Protein AF-A0A3E1EPH5-F1 (afdb_monomer)

Sequence (195 aa):
MTILTLIARFLAAVIQGCFPEPAGALTGTSGYRNPGSGGTRNNDPLRHANTGGPRSRIVSTAVVSRMLSDGSEILGLKSQGTYRLPRLPAATSLREFAIALLNRAGFLTPEEAWEAHAPQLPSSIALVVDSPPGPELDGSGEDPVPLLRTALVLGRCSGRLFSPDRPLIWSERRLARSVRLVLCDPATFARHDDD

Mean predicted aligned error: 15.85 Å

Foldseek 3Di:
DDPVVVVVVVVVVVVVPPDDDDDDDDPDPDDDDDDDDDDDDDPDVPPPPPPPDPPPPPDPDPPDPPCPPPPVVVLVKDWPDKFAAADDDPVDQLLVVLVVLCVVVPHDDLVVLCVVCVVVADAAKWFKDFDPDDPGDDPPDDDSSSNNSSLQQLQQDDDGMHHSPRDGHDDSVSNRTIIITIDDDVVSVPPDPPD

Secondary structure (DSSP, 8-state):
--HHHHHHHHHHHHHT----------------------------TT-------------------GGGSTTGGGGTEEEEEEE-PPPPPTTS-HHHHHHHHHHHTT-SSHHHHHHHHGGGS--S-EEEEEPP--SPP-TTSS-HHHHHHHHHHHHHEETTEE-TTSPP---HHHHT--EEEEEE-HHHH------

Radius of gyration: 26.79 Å; Cα contacts (8 Å, |Δi|>4): 186; chains: 1; bounding box: 61×79×41 Å

Solvent-accessible surface area (backbone atoms only — not comparable to full-atom values): 12685 Å² total; per-residue (Å²): 136,62,74,67,61,56,53,53,50,55,52,50,64,67,69,64,65,87,66,85,77,83,76,80,90,78,90,72,91,75,84,81,83,84,80,90,79,85,83,83,92,77,92,65,94,81,79,76,70,81,80,73,60,86,76,76,76,82,74,89,69,84,84,75,68,61,75,78,39,93,74,17,55,85,69,49,36,44,75,76,51,76,38,60,66,51,77,67,61,94,89,56,56,62,47,60,50,51,51,50,32,37,50,74,71,71,40,93,46,72,68,58,48,45,64,78,41,44,92,83,45,78,82,57,68,25,40,43,42,80,42,77,90,66,83,85,48,73,74,88,77,60,68,53,62,66,55,38,54,32,48,53,53,33,16,26,45,52,90,53,38,32,39,69,87,49,77,76,46,83,43,56,7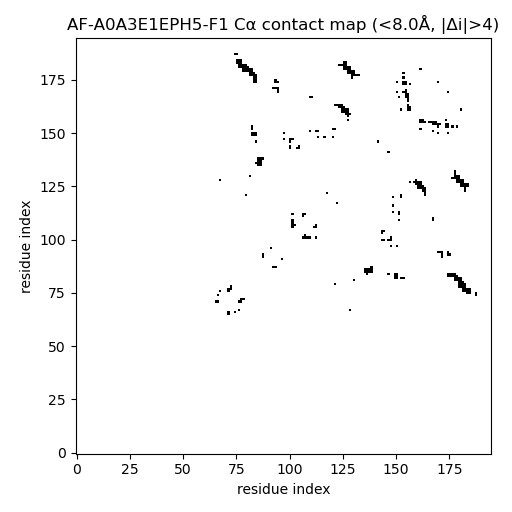9,41,51,72,42,40,33,27,36,30,35,74,49,68,72,59,72,65,68,76,91,80,127

pLDDT: mean 73.72, std 20.48, range [38.69, 97.88]

Structure (mmCIF, N/CA/C/O backbone):
data_AF-A0A3E1EPH5-F1
#
_entry.id   AF-A0A3E1EPH5-F1
#
loop_
_atom_site.group_PDB
_atom_site.id
_atom_site.type_symbol
_atom_site.label_atom_id
_atom_site.label_alt_id
_atom_site.label_comp_id
_atom_site.label_asym_id
_atom_site.label_entity_id
_atom_site.label_seq_id
_atom_site.pdbx_PDB_ins_code
_atom_site.Cartn_x
_atom_site.Cartn_y
_atom_site.Cartn_z
_atom_site.occupancy
_atom_site.B_iso_or_equiv
_atom_site.auth_seq_id
_atom_site.auth_comp_id
_atom_site.auth_asym_id
_atom_site.auth_atom_id
_atom_site.pdbx_PDB_model_num
ATOM 1 N N . MET A 1 1 ? 30.344 -16.667 -11.500 1.00 51.12 1 MET A N 1
ATOM 2 C CA . MET A 1 1 ? 29.771 -15.792 -10.449 1.00 51.12 1 MET A CA 1
ATOM 3 C C . MET A 1 1 ? 28.285 -16.084 -10.367 1.00 51.12 1 MET A C 1
ATOM 5 O O . MET A 1 1 ? 27.643 -16.112 -11.404 1.00 51.12 1 MET A O 1
ATOM 9 N N . THR A 1 2 ? 27.755 -16.402 -9.189 1.00 53.06 2 THR A N 1
ATOM 10 C CA . THR A 1 2 ? 26.364 -16.851 -9.018 1.00 53.06 2 THR A CA 1
ATOM 11 C C . THR A 1 2 ? 25.398 -15.667 -8.898 1.00 53.06 2 THR A C 1
ATOM 13 O O . THR A 1 2 ? 25.736 -14.629 -8.335 1.00 53.06 2 THR A O 1
ATOM 16 N N . ILE A 1 3 ? 24.173 -15.829 -9.412 1.00 48.88 3 ILE A N 1
ATOM 17 C CA . ILE A 1 3 ? 23.097 -14.813 -9.437 1.00 48.88 3 ILE A CA 1
ATOM 18 C C . ILE A 1 3 ? 22.806 -14.230 -8.037 1.00 48.88 3 ILE A C 1
ATOM 20 O O . ILE A 1 3 ? 22.517 -13.040 -7.901 1.00 48.88 3 ILE A O 1
ATOM 24 N N . LEU A 1 4 ? 22.993 -15.024 -6.973 1.00 52.62 4 LEU A N 1
ATOM 25 C CA . LEU A 1 4 ? 22.877 -14.558 -5.586 1.00 52.62 4 LEU A CA 1
ATOM 26 C C . LEU A 1 4 ? 23.866 -13.432 -5.231 1.00 52.62 4 LEU A C 1
ATOM 28 O O . LEU A 1 4 ? 23.519 -12.536 -4.463 1.00 52.62 4 LEU A O 1
ATOM 32 N N . THR A 1 5 ? 25.082 -13.440 -5.785 1.00 58.19 5 THR A N 1
ATOM 33 C CA . THR A 1 5 ? 26.106 -12.432 -5.467 1.00 58.19 5 THR A CA 1
ATOM 34 C C . THR A 1 5 ? 25.765 -11.065 -6.070 1.00 58.19 5 THR A C 1
ATOM 36 O O . THR A 1 5 ? 26.117 -10.034 -5.494 1.00 58.19 5 THR A O 1
ATOM 39 N N . LEU A 1 6 ? 25.054 -11.039 -7.204 1.00 54.31 6 LEU A N 1
ATOM 40 C CA . LEU A 1 6 ? 24.646 -9.802 -7.872 1.00 54.31 6 LEU A CA 1
ATOM 41 C C . LEU A 1 6 ? 23.472 -9.135 -7.137 1.00 54.31 6 LEU A C 1
ATOM 43 O O . LEU A 1 6 ? 23.510 -7.934 -6.871 1.00 54.31 6 LEU A O 1
ATOM 47 N N . ILE A 1 7 ? 22.484 -9.933 -6.715 1.00 60.25 7 ILE A N 1
ATOM 48 C CA . ILE A 1 7 ? 21.327 -9.464 -5.935 1.00 60.25 7 ILE A CA 1
ATOM 49 C C . ILE A 1 7 ? 21.780 -8.920 -4.571 1.00 60.25 7 ILE A C 1
ATOM 51 O O . ILE A 1 7 ? 21.333 -7.851 -4.155 1.00 60.25 7 ILE A O 1
ATOM 55 N N . ALA A 1 8 ? 22.728 -9.592 -3.906 1.00 62.78 8 ALA A N 1
ATOM 56 C CA . ALA A 1 8 ? 23.284 -9.129 -2.634 1.00 62.78 8 ALA A CA 1
ATOM 57 C C . ALA A 1 8 ? 24.026 -7.786 -2.764 1.00 62.78 8 ALA A C 1
ATOM 59 O O . ALA A 1 8 ? 23.883 -6.917 -1.904 1.00 62.78 8 ALA A O 1
ATOM 60 N N . ARG A 1 9 ? 24.780 -7.576 -3.853 1.00 56.41 9 ARG A N 1
ATOM 61 C CA . ARG A 1 9 ? 25.490 -6.309 -4.103 1.00 56.41 9 ARG A CA 1
ATOM 62 C C . ARG A 1 9 ? 24.550 -5.163 -4.466 1.00 56.41 9 ARG A C 1
ATOM 64 O O . ARG A 1 9 ? 24.753 -4.048 -3.992 1.00 56.41 9 ARG A O 1
ATOM 71 N N . PHE A 1 10 ? 23.504 -5.437 -5.243 1.00 55.28 10 PHE A N 1
ATOM 72 C CA . PHE A 1 10 ? 22.508 -4.426 -5.594 1.00 55.28 10 PHE A CA 1
ATOM 73 C C . PHE A 1 10 ? 21.673 -4.005 -4.373 1.00 55.28 10 PHE A C 1
ATOM 75 O O . PHE A 1 10 ? 21.468 -2.815 -4.141 1.00 55.28 10 PHE A O 1
ATOM 82 N N . LEU A 1 11 ? 21.274 -4.960 -3.522 1.00 58.59 11 LEU A N 1
ATOM 83 C CA . LEU A 1 11 ? 20.587 -4.664 -2.261 1.00 58.59 11 LEU A CA 1
ATOM 84 C C . LEU A 1 11 ? 21.484 -3.902 -1.271 1.00 58.59 11 LEU A C 1
ATOM 86 O O . LEU A 1 11 ? 21.003 -2.973 -0.624 1.00 58.59 11 LEU A O 1
ATOM 90 N N . ALA A 1 12 ? 22.780 -4.224 -1.187 1.00 52.47 12 ALA A N 1
ATOM 91 C CA . ALA A 1 12 ? 23.725 -3.502 -0.330 1.00 52.47 12 ALA A CA 1
ATOM 92 C C . ALA A 1 12 ? 23.890 -2.025 -0.743 1.00 52.47 12 ALA A C 1
ATOM 94 O O . ALA A 1 12 ? 23.871 -1.146 0.118 1.00 52.47 12 ALA A O 1
ATOM 95 N N . ALA A 1 13 ? 23.961 -1.742 -2.048 1.00 49.72 13 ALA A N 1
ATOM 96 C CA . ALA A 1 13 ? 24.083 -0.377 -2.565 1.00 49.72 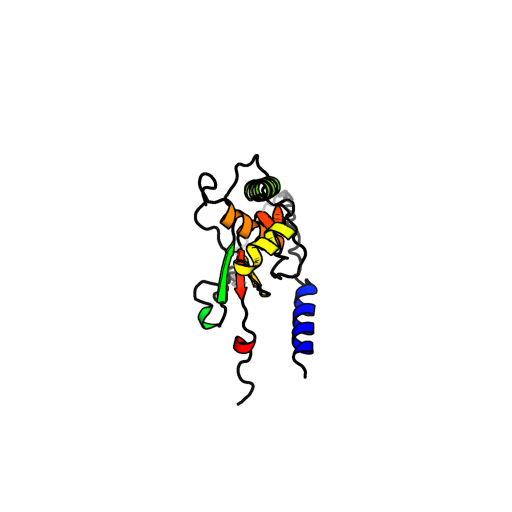13 ALA A CA 1
ATOM 97 C C . ALA A 1 13 ? 22.818 0.473 -2.327 1.00 49.72 13 ALA A C 1
ATOM 99 O O . ALA A 1 13 ? 22.914 1.674 -2.080 1.00 49.72 13 ALA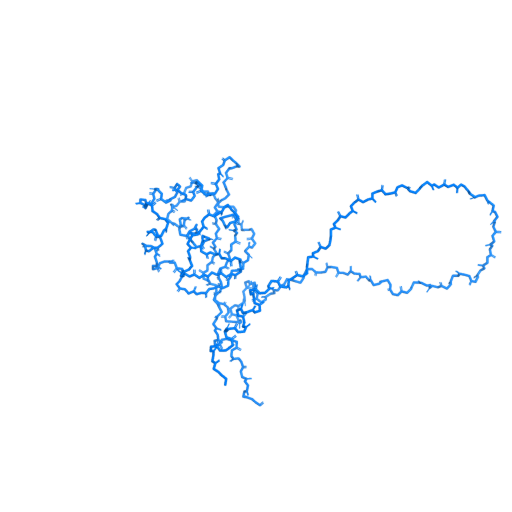 A O 1
ATOM 100 N N . VAL A 1 14 ? 21.629 -0.141 -2.353 1.00 55.94 14 VAL A N 1
ATOM 101 C CA . VAL A 1 14 ? 20.351 0.554 -2.105 1.00 55.94 14 VAL A CA 1
ATOM 102 C C . VAL A 1 14 ? 20.114 0.807 -0.610 1.00 55.94 14 VAL A C 1
ATOM 104 O O . VAL A 1 14 ? 19.537 1.832 -0.248 1.00 55.94 14 VAL A O 1
ATOM 107 N N . ILE A 1 15 ? 20.579 -0.086 0.271 1.00 56.78 15 ILE A N 1
ATOM 108 C CA . ILE A 1 15 ? 20.442 0.061 1.731 1.00 56.78 15 ILE A CA 1
ATOM 109 C C . ILE A 1 15 ? 21.401 1.126 2.292 1.00 56.78 15 ILE A C 1
ATOM 111 O O . ILE A 1 15 ? 21.066 1.782 3.275 1.00 56.78 15 ILE A O 1
ATOM 115 N N . GLN A 1 16 ? 22.561 1.351 1.666 1.00 47.09 16 GLN A N 1
ATOM 116 C CA . GLN A 1 16 ? 23.599 2.252 2.189 1.00 47.09 16 GLN A CA 1
ATOM 117 C C . GLN A 1 16 ? 23.305 3.755 2.090 1.00 47.09 16 GLN A C 1
ATOM 119 O O . GLN A 1 16 ? 24.106 4.534 2.592 1.00 47.09 16 GLN A O 1
ATOM 124 N N . GLY A 1 17 ? 22.176 4.189 1.517 1.00 42.38 17 GLY A N 1
ATOM 125 C CA . GLY A 1 17 ? 21.644 5.537 1.769 1.00 42.38 17 GLY A CA 1
ATOM 126 C C . GLY A 1 17 ? 22.592 6.717 1.492 1.00 42.38 17 GLY A C 1
ATOM 127 O O . GLY A 1 17 ? 22.376 7.793 2.041 1.00 42.38 17 GLY A O 1
ATOM 128 N N . CYS A 1 18 ? 23.620 6.552 0.654 1.00 38.69 18 CYS A N 1
ATOM 129 C CA . CYS A 1 18 ? 24.557 7.617 0.296 1.00 38.69 18 CYS A CA 1
ATOM 130 C C . CYS A 1 18 ? 23.920 8.578 -0.718 1.00 38.69 18 CYS A C 1
ATOM 132 O O . CYS A 1 18 ? 24.258 8.573 -1.899 1.00 38.69 18 CYS A O 1
ATOM 134 N N . PHE A 1 19 ? 22.994 9.412 -0.253 1.00 41.69 19 PHE A N 1
ATOM 135 C CA . PHE A 1 19 ? 22.703 10.691 -0.890 1.00 41.69 19 PHE A CA 1
ATOM 136 C C . PHE A 1 19 ? 23.256 11.801 0.009 1.00 41.69 19 PHE A C 1
ATOM 138 O O . PHE A 1 19 ? 22.930 11.818 1.196 1.00 41.69 19 PHE A O 1
ATOM 145 N N . PRO A 1 20 ? 24.095 12.713 -0.513 1.00 40.62 20 PRO A N 1
ATOM 146 C CA . PRO A 1 20 ? 24.547 13.863 0.256 1.00 40.62 20 PRO A CA 1
ATOM 147 C C . PRO A 1 20 ? 23.347 14.751 0.611 1.00 40.62 20 PRO A C 1
ATOM 149 O O . PRO A 1 20 ? 22.523 15.070 -0.250 1.00 40.62 20 PRO A O 1
ATOM 152 N N . GLU A 1 21 ? 23.251 15.133 1.886 1.00 41.22 21 GLU A N 1
ATOM 153 C CA . GLU A 1 21 ? 22.297 16.132 2.366 1.00 41.22 21 GLU A CA 1
ATOM 154 C C . GLU A 1 21 ? 22.452 17.448 1.581 1.00 41.22 21 GLU A C 1
ATOM 156 O O . GLU A 1 21 ? 23.579 17.923 1.397 1.00 41.22 21 GLU A O 1
ATOM 161 N N . PRO A 1 22 ? 21.358 18.100 1.150 1.00 40.97 22 PRO A N 1
ATOM 162 C CA . PRO A 1 22 ? 21.433 19.497 0.764 1.00 40.97 22 PRO A CA 1
ATOM 163 C C . PRO A 1 22 ? 21.669 20.345 2.020 1.00 40.97 22 PRO A C 1
ATOM 165 O O . PRO A 1 22 ? 20.806 20.461 2.890 1.00 40.97 22 PRO A O 1
ATOM 168 N N . ALA A 1 23 ? 22.868 20.925 2.091 1.00 41.19 23 ALA A N 1
ATOM 169 C CA . ALA A 1 23 ? 23.288 21.881 3.103 1.00 41.19 23 ALA A CA 1
ATOM 170 C C . ALA A 1 23 ? 22.269 23.024 3.278 1.00 41.19 23 ALA A C 1
ATOM 172 O O . ALA A 1 23 ? 21.666 23.513 2.321 1.00 41.19 23 ALA A O 1
ATOM 173 N N . GLY A 1 24 ? 22.096 23.422 4.538 1.00 40.47 24 GLY A N 1
ATOM 174 C CA . GLY A 1 24 ? 21.033 24.288 5.023 1.00 40.47 24 GLY A CA 1
ATOM 175 C C . GLY A 1 24 ? 20.929 25.662 4.361 1.00 40.47 24 GLY A C 1
ATOM 176 O O . GLY A 1 24 ? 21.912 26.345 4.074 1.00 40.47 24 GLY A O 1
ATOM 177 N N . ALA A 1 25 ? 19.679 26.093 4.204 1.00 41.41 25 ALA A N 1
ATOM 178 C CA . ALA A 1 25 ? 19.312 27.465 3.906 1.00 41.41 25 ALA A CA 1
ATOM 179 C C . ALA A 1 25 ? 19.526 28.338 5.155 1.00 41.41 25 ALA A C 1
ATOM 181 O O . ALA A 1 25 ? 18.686 28.389 6.051 1.00 41.41 25 ALA A O 1
ATOM 182 N N . LEU A 1 26 ? 20.662 29.035 5.211 1.00 43.91 26 LEU A N 1
ATOM 183 C CA . LEU A 1 26 ? 20.883 30.152 6.126 1.00 43.91 26 LEU A CA 1
ATOM 184 C C . LEU A 1 26 ? 20.423 31.445 5.446 1.00 43.91 26 LEU A C 1
ATOM 186 O O . LEU A 1 26 ? 21.166 32.080 4.699 1.00 43.91 26 LEU A O 1
ATOM 190 N N . THR A 1 27 ? 19.188 31.858 5.717 1.00 43.94 27 THR A N 1
ATOM 191 C CA . THR A 1 27 ? 18.727 33.231 5.477 1.00 43.94 27 THR A CA 1
ATOM 192 C C . THR A 1 27 ? 19.311 34.145 6.553 1.00 43.94 27 THR A C 1
ATOM 194 O O . THR A 1 27 ? 18.680 34.415 7.571 1.00 43.94 27 THR A O 1
ATOM 197 N N . GLY A 1 28 ? 20.549 34.592 6.340 1.00 40.62 28 GLY A N 1
ATOM 198 C CA . GLY A 1 28 ? 21.178 35.670 7.098 1.00 40.62 28 GLY A CA 1
ATOM 199 C C . GLY A 1 28 ? 21.134 36.967 6.297 1.00 40.62 28 GLY A C 1
ATOM 200 O O . GLY A 1 28 ? 22.011 37.224 5.478 1.00 40.62 28 GLY A O 1
ATOM 201 N N . THR A 1 29 ? 20.117 37.798 6.519 1.00 52.19 29 THR A N 1
ATOM 202 C CA . THR A 1 29 ? 20.092 39.187 6.041 1.00 52.19 29 THR A CA 1
ATOM 203 C C . THR A 1 29 ? 21.065 40.015 6.881 1.00 52.19 29 THR A C 1
ATOM 205 O O . THR A 1 29 ? 20.692 40.571 7.913 1.00 52.19 29 THR A O 1
ATOM 208 N N . SER A 1 30 ? 22.331 40.057 6.463 1.00 47.81 30 SER A N 1
ATOM 209 C CA . SER A 1 30 ? 23.356 40.923 7.050 1.00 47.81 30 SER A CA 1
ATOM 210 C C . SER A 1 30 ? 23.361 42.271 6.331 1.00 47.81 30 SER A C 1
ATOM 212 O O . SER A 1 30 ? 23.660 42.362 5.139 1.00 47.81 30 SER A O 1
ATOM 214 N N . GLY A 1 31 ? 22.971 43.317 7.060 1.00 47.53 31 GLY A N 1
ATOM 215 C CA . GLY A 1 31 ? 22.977 44.692 6.587 1.00 47.53 31 GLY A CA 1
ATOM 216 C C . GLY A 1 31 ? 24.399 45.222 6.444 1.00 47.53 31 GLY A C 1
ATOM 217 O O . GLY A 1 31 ? 25.121 45.353 7.430 1.00 47.53 31 GLY A O 1
ATOM 218 N N . TYR A 1 32 ? 24.774 45.603 5.224 1.00 41.12 32 TYR A N 1
ATOM 219 C CA . TYR A 1 32 ? 25.950 46.433 5.000 1.00 41.12 32 TYR A CA 1
ATOM 220 C C . TYR A 1 32 ? 25.554 47.907 4.953 1.00 41.12 32 TYR A C 1
ATOM 222 O O . TYR A 1 32 ? 24.937 48.410 4.016 1.00 41.12 32 TYR A O 1
ATOM 230 N N . ARG A 1 33 ? 25.927 48.575 6.042 1.00 39.84 33 ARG A N 1
ATOM 231 C CA . ARG A 1 33 ? 25.985 50.021 6.234 1.00 39.84 33 ARG A CA 1
ATOM 232 C C . ARG A 1 33 ? 27.009 50.594 5.249 1.00 39.84 33 ARG A C 1
ATOM 234 O O . ARG A 1 33 ? 28.138 50.119 5.204 1.00 39.84 33 ARG A O 1
ATOM 241 N N . ASN A 1 34 ? 26.617 51.606 4.486 1.00 46.78 34 ASN A N 1
ATOM 242 C CA . ASN A 1 34 ? 27.463 52.285 3.508 1.00 46.78 34 ASN A CA 1
ATOM 243 C C . ASN A 1 34 ? 28.040 53.565 4.152 1.00 46.78 34 ASN A C 1
ATOM 245 O O . ASN A 1 34 ? 27.248 54.458 4.466 1.00 46.78 34 ASN A O 1
ATOM 249 N N . PRO A 1 35 ? 29.356 53.684 4.420 1.00 51.62 35 PRO A N 1
ATOM 250 C CA . PRO A 1 35 ? 29.966 54.957 4.772 1.00 51.62 35 PRO A CA 1
ATOM 251 C C . PRO A 1 35 ? 30.523 55.631 3.511 1.00 51.62 35 PRO A C 1
ATOM 253 O O . PRO A 1 35 ? 31.066 54.986 2.619 1.00 51.62 35 PRO A O 1
ATOM 256 N N . GLY A 1 36 ? 30.330 56.943 3.430 1.00 50.03 36 GLY A N 1
ATOM 257 C CA . GLY A 1 36 ? 30.548 57.730 2.224 1.00 50.03 36 GLY A CA 1
ATOM 258 C C . GLY A 1 36 ? 31.978 57.783 1.675 1.00 50.03 3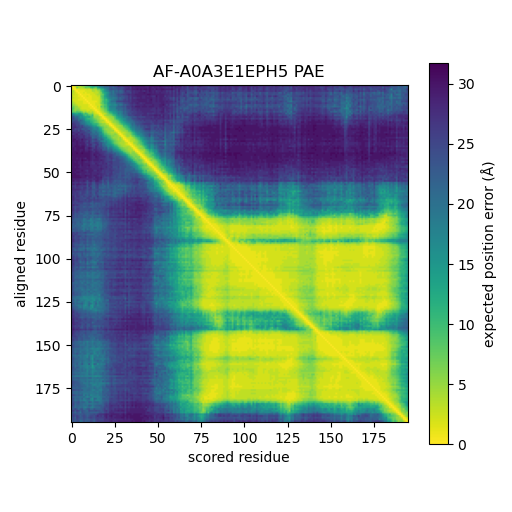6 GLY A C 1
ATOM 259 O O . GLY A 1 36 ? 32.969 57.587 2.368 1.00 50.03 36 GLY A O 1
ATOM 260 N N . SER A 1 37 ? 32.038 58.146 0.398 1.00 46.28 37 SER A N 1
ATOM 261 C CA . SER A 1 37 ? 33.164 58.738 -0.333 1.00 46.28 37 SER A CA 1
ATOM 262 C C . SER A 1 37 ? 32.534 59.243 -1.644 1.00 46.28 37 SER A C 1
ATOM 264 O O . SER A 1 37 ? 31.837 58.495 -2.314 1.00 46.28 37 SER A O 1
ATOM 266 N N . GLY A 1 38 ? 32.563 60.516 -2.037 1.00 46.19 38 GLY A N 1
ATOM 267 C CA . GLY A 1 38 ? 33.544 61.547 -1.746 1.00 46.19 38 GLY A CA 1
ATOM 268 C C . GLY A 1 38 ? 34.722 61.411 -2.705 1.00 46.19 38 GLY A C 1
ATOM 269 O O . GLY A 1 38 ? 35.706 60.778 -2.346 1.00 46.19 38 GLY A O 1
ATOM 270 N N . GLY A 1 39 ? 34.620 62.030 -3.888 1.00 45.88 39 GLY A N 1
ATOM 271 C CA . GLY A 1 39 ? 35.791 62.502 -4.633 1.00 45.88 39 GLY A CA 1
ATOM 272 C C . GLY A 1 39 ? 36.192 61.767 -5.918 1.00 45.88 39 GLY A C 1
ATOM 273 O O . GLY A 1 39 ? 36.651 60.634 -5.908 1.00 45.88 39 GLY A O 1
ATOM 274 N N . THR A 1 40 ? 36.179 62.561 -6.992 1.00 44.94 40 THR A N 1
ATOM 275 C CA . THR A 1 40 ? 37.091 62.572 -8.153 1.00 44.94 40 THR A CA 1
ATOM 276 C C . THR A 1 40 ? 36.973 61.521 -9.265 1.00 44.94 40 THR A C 1
ATOM 278 O O . THR A 1 40 ? 37.225 60.332 -9.114 1.00 44.94 40 THR A O 1
ATOM 281 N N . ARG A 1 41 ? 36.665 62.074 -10.447 1.00 54.72 41 ARG A N 1
ATOM 282 C CA . ARG A 1 41 ? 36.769 61.504 -11.790 1.00 54.72 41 ARG A CA 1
ATOM 283 C C . ARG A 1 41 ? 38.215 61.088 -12.070 1.00 54.72 41 ARG A C 1
ATOM 285 O O . ARG A 1 41 ? 39.090 61.946 -12.069 1.00 54.72 41 ARG A O 1
ATOM 292 N N . ASN A 1 42 ? 38.423 59.824 -12.416 1.00 50.03 42 ASN A N 1
ATOM 293 C CA . ASN A 1 42 ? 39.567 59.395 -13.212 1.00 50.03 42 ASN A CA 1
ATOM 294 C C . ASN A 1 42 ? 39.037 58.578 -14.394 1.00 50.03 42 ASN A C 1
AT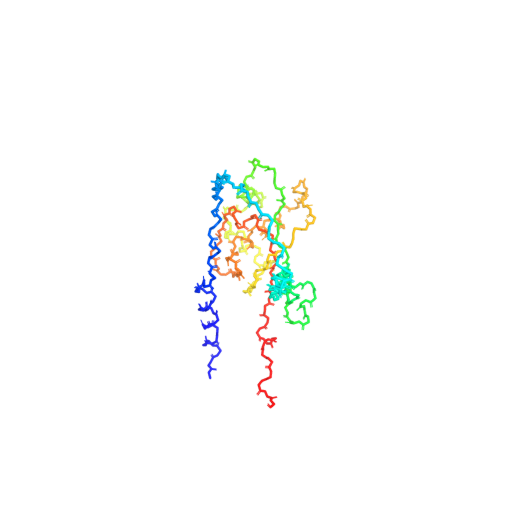OM 296 O O . ASN A 1 42 ? 38.610 57.435 -14.246 1.00 50.03 42 ASN A O 1
ATOM 300 N N . ASN A 1 43 ? 39.011 59.232 -15.557 1.00 54.62 43 ASN A N 1
ATOM 301 C CA . ASN A 1 43 ? 38.778 58.623 -16.860 1.00 54.62 43 ASN A CA 1
ATOM 302 C C . ASN A 1 43 ? 40.054 57.886 -17.266 1.00 54.62 43 ASN A C 1
ATOM 304 O O . ASN A 1 43 ? 40.923 58.471 -17.906 1.00 54.62 43 ASN A O 1
ATOM 308 N N . ASP A 1 44 ? 40.168 56.621 -16.875 1.00 53.28 44 ASP A N 1
ATOM 309 C CA . ASP A 1 44 ? 41.205 55.728 -17.385 1.00 53.28 44 ASP A CA 1
ATOM 310 C C . ASP A 1 44 ? 40.577 54.809 -18.458 1.00 53.28 44 ASP A C 1
ATOM 312 O O . ASP A 1 44 ? 39.831 53.884 -18.114 1.00 53.28 44 ASP A O 1
ATOM 316 N N . PRO A 1 45 ? 40.785 55.071 -19.765 1.00 53.03 45 PRO A N 1
ATOM 317 C CA . PRO A 1 45 ? 40.090 54.375 -20.853 1.00 53.03 45 PRO A CA 1
ATOM 318 C C . PRO A 1 45 ? 40.560 52.926 -21.090 1.00 53.03 45 PRO A C 1
ATOM 320 O O . PRO A 1 45 ? 40.080 52.279 -22.017 1.00 53.03 45 PRO A O 1
ATOM 323 N N . LEU A 1 46 ? 41.466 52.383 -20.267 1.00 53.84 46 LEU A N 1
ATOM 324 C CA . LEU A 1 46 ? 42.081 51.062 -20.476 1.00 53.84 46 LEU A CA 1
ATOM 325 C C . LEU A 1 46 ? 41.752 50.008 -19.403 1.00 53.84 46 LEU A C 1
ATOM 327 O O . LEU A 1 46 ? 42.357 48.939 -19.381 1.00 53.84 46 LEU A O 1
ATOM 331 N N . ARG A 1 47 ? 40.751 50.241 -18.542 1.00 50.78 47 ARG A N 1
ATOM 332 C CA . ARG A 1 47 ? 40.309 49.265 -17.516 1.00 50.78 47 ARG A CA 1
ATOM 333 C C . ARG A 1 47 ? 38.991 48.544 -17.816 1.00 50.78 47 ARG A C 1
ATOM 335 O O . ARG A 1 47 ? 38.337 48.058 -16.902 1.00 50.78 47 ARG A O 1
ATOM 342 N N . HIS A 1 48 ? 38.607 48.436 -19.085 1.00 54.06 48 HIS A N 1
ATOM 343 C CA . HIS A 1 48 ? 37.498 47.577 -19.521 1.00 54.06 48 HIS A CA 1
ATOM 344 C C . HIS A 1 48 ? 38.019 46.410 -20.364 1.00 54.06 48 HIS A C 1
ATOM 346 O O . HIS A 1 48 ? 37.568 46.158 -21.478 1.00 54.06 48 HIS A O 1
ATOM 352 N N . ALA A 1 49 ? 38.983 45.664 -19.822 1.00 50.47 49 ALA A N 1
ATOM 353 C CA . ALA A 1 49 ? 39.117 44.279 -20.240 1.00 50.47 49 ALA A CA 1
ATOM 354 C C . ALA A 1 49 ? 37.844 43.561 -19.780 1.00 50.47 49 ALA A C 1
ATOM 356 O O . ALA A 1 49 ? 37.526 43.573 -18.591 1.00 50.47 49 ALA A O 1
ATOM 357 N N . ASN A 1 50 ? 37.104 42.978 -20.724 1.00 53.56 50 ASN A N 1
ATOM 358 C CA . ASN A 1 50 ? 35.987 42.079 -20.462 1.00 53.56 50 ASN A CA 1
ATOM 359 C C . ASN A 1 50 ? 36.479 40.883 -19.628 1.00 53.56 50 ASN A C 1
ATOM 361 O O . ASN A 1 50 ? 36.701 39.798 -20.152 1.00 53.56 50 ASN A O 1
ATOM 365 N N . THR A 1 51 ? 36.600 41.043 -18.312 1.00 51.41 51 THR A N 1
ATOM 366 C CA . THR A 1 51 ? 36.696 39.939 -17.348 1.00 51.41 51 THR A CA 1
ATOM 367 C C . THR A 1 51 ? 35.316 39.334 -17.084 1.00 51.41 51 THR A C 1
ATOM 369 O O . THR A 1 51 ? 35.046 38.774 -16.025 1.00 51.41 51 THR A O 1
ATOM 372 N N . GLY A 1 52 ? 34.435 39.380 -18.086 1.00 52.62 52 GLY A N 1
ATOM 373 C CA . GLY A 1 52 ? 33.369 38.408 -18.236 1.00 52.62 52 GLY A CA 1
ATOM 374 C C . GLY A 1 52 ? 33.988 37.071 -18.626 1.00 52.62 52 GLY A C 1
ATOM 375 O O . GLY A 1 52 ? 33.830 36.626 -19.759 1.00 52.62 52 GLY A O 1
ATOM 376 N N . GLY A 1 53 ? 34.694 36.424 -17.690 1.00 62.03 53 GLY A N 1
ATOM 377 C CA . GLY A 1 53 ? 34.910 34.980 -17.769 1.00 62.03 53 GLY A CA 1
ATOM 378 C C . GLY A 1 53 ? 33.555 34.302 -17.994 1.00 62.03 53 GLY A C 1
ATOM 379 O O . GLY A 1 53 ? 32.535 34.898 -17.627 1.00 62.03 53 GLY A O 1
ATOM 380 N N . PRO A 1 54 ? 33.504 33.119 -18.633 1.00 55.34 54 PRO A N 1
ATOM 381 C CA . PRO A 1 54 ? 32.252 32.492 -19.026 1.00 55.34 54 PRO A CA 1
ATOM 382 C C . PRO A 1 54 ? 31.365 32.405 -17.792 1.00 55.34 54 PRO A C 1
ATOM 384 O O . PRO A 1 54 ? 31.591 31.593 -16.898 1.00 55.34 54 PRO A O 1
ATOM 387 N N . ARG A 1 55 ? 30.385 33.310 -17.715 1.00 50.97 55 ARG A N 1
ATOM 388 C CA . ARG A 1 55 ? 29.358 33.296 -16.691 1.00 50.97 55 ARG A CA 1
ATOM 389 C C . ARG A 1 55 ? 28.547 32.078 -17.064 1.00 50.97 55 ARG A C 1
ATOM 391 O O . ARG A 1 55 ? 27.693 32.149 -17.945 1.00 50.97 55 ARG A O 1
ATOM 398 N N . SER A 1 56 ? 28.950 30.949 -16.497 1.00 59.94 56 SER A N 1
ATOM 399 C CA . SER A 1 56 ? 28.302 29.659 -16.592 1.00 59.94 56 SER A CA 1
ATOM 400 C C . SER A 1 56 ? 26.825 29.914 -16.350 1.00 59.94 56 SER A C 1
ATOM 402 O O . SER A 1 56 ? 26.387 30.184 -15.233 1.00 59.94 56 SER A O 1
ATOM 404 N N . ARG A 1 57 ? 26.054 29.956 -17.438 1.00 62.31 57 ARG A N 1
ATOM 405 C CA . ARG A 1 57 ? 24.602 29.999 -17.364 1.00 62.31 57 ARG A CA 1
ATOM 406 C C . ARG A 1 57 ? 24.222 28.657 -16.760 1.00 62.31 57 ARG A C 1
ATOM 408 O O . ARG A 1 57 ? 24.215 27.649 -17.457 1.00 62.31 57 ARG A O 1
ATOM 415 N N . ILE A 1 58 ? 24.010 28.633 -15.449 1.00 61.88 58 ILE A N 1
ATOM 416 C CA . ILE A 1 58 ? 23.473 27.464 -14.766 1.00 61.88 58 ILE A CA 1
ATOM 417 C C . ILE A 1 58 ? 22.026 27.363 -15.232 1.00 61.88 58 ILE A C 1
ATOM 419 O O . ILE A 1 58 ? 21.160 28.112 -14.786 1.00 61.88 58 ILE A O 1
ATOM 423 N N . VAL A 1 59 ? 21.786 26.479 -16.195 1.00 67.62 59 VAL A N 1
ATOM 424 C CA . VAL A 1 59 ? 20.438 26.096 -16.597 1.00 67.62 59 VAL A CA 1
ATOM 425 C C . VAL A 1 59 ? 20.065 24.899 -15.740 1.00 67.62 59 VAL A C 1
ATOM 427 O O . VAL A 1 59 ? 20.525 23.782 -15.968 1.00 67.62 59 VAL A O 1
ATOM 430 N N . SER A 1 60 ? 19.254 25.137 -14.714 1.00 65.69 60 SER A N 1
ATOM 431 C CA . SER A 1 60 ? 18.620 24.059 -13.964 1.00 65.69 60 SER A CA 1
ATOM 432 C C . SER A 1 60 ? 17.473 23.503 -14.802 1.00 65.69 60 SER A C 1
ATOM 434 O O . SER A 1 60 ? 16.346 23.992 -14.747 1.00 65.69 60 SER A O 1
ATOM 436 N N . THR A 1 61 ? 17.771 22.499 -15.617 1.00 58.03 61 THR A N 1
ATOM 437 C CA . THR A 1 61 ? 16.751 21.722 -16.325 1.00 58.03 61 THR A CA 1
ATOM 438 C C . THR A 1 61 ? 16.405 20.510 -15.476 1.00 58.03 61 THR A C 1
ATOM 440 O O . THR A 1 61 ? 17.298 19.762 -15.079 1.00 58.03 61 THR A O 1
ATOM 443 N N . ALA A 1 62 ? 15.121 20.296 -15.191 1.00 58.06 62 ALA A N 1
ATOM 444 C CA . ALA A 1 62 ? 14.691 19.069 -14.540 1.00 58.06 62 ALA A CA 1
ATOM 445 C C . ALA A 1 62 ? 14.991 17.886 -15.472 1.00 58.06 62 ALA A C 1
ATOM 447 O O . ALA A 1 62 ? 14.392 17.758 -16.541 1.00 58.06 62 ALA A O 1
ATOM 448 N N . VAL A 1 63 ? 15.933 17.026 -15.082 1.00 56.31 63 VAL A N 1
ATOM 449 C CA . VAL A 1 63 ? 16.163 15.757 -15.775 1.00 56.31 63 VAL A CA 1
ATOM 450 C C . VAL A 1 63 ? 15.017 14.830 -15.392 1.00 56.31 63 VAL A C 1
ATOM 452 O O . VAL A 1 63 ? 15.032 14.188 -14.344 1.00 56.31 63 VAL A O 1
ATOM 455 N N . VAL A 1 64 ? 13.982 14.797 -16.227 1.00 53.75 64 VAL A N 1
ATOM 456 C CA . VAL A 1 64 ? 12.880 13.848 -16.072 1.00 53.75 64 VAL A CA 1
ATOM 457 C C . VAL A 1 64 ? 13.323 12.534 -16.703 1.00 53.75 64 VAL A C 1
ATOM 459 O O . VAL A 1 64 ? 13.448 12.432 -17.924 1.00 53.75 64 VAL A O 1
ATOM 462 N N . SER A 1 65 ? 13.600 11.527 -15.873 1.00 49.25 65 SER A N 1
ATOM 463 C CA . SER A 1 65 ? 13.929 10.186 -16.359 1.00 49.25 65 SER A CA 1
ATOM 464 C C . SER A 1 65 ? 12.723 9.590 -17.085 1.00 49.25 65 SER A C 1
ATOM 466 O O . SER A 1 65 ? 11.768 9.130 -16.460 1.00 49.25 65 SER A O 1
ATOM 468 N N . ARG A 1 66 ? 12.778 9.582 -18.422 1.00 54.31 66 ARG A N 1
ATOM 469 C CA . ARG A 1 66 ? 11.775 8.924 -19.275 1.00 54.31 66 ARG A CA 1
ATOM 470 C C . ARG A 1 66 ? 11.805 7.395 -19.166 1.00 54.31 66 ARG A C 1
ATOM 472 O O . ARG A 1 66 ? 10.867 6.742 -19.604 1.00 54.31 66 ARG A O 1
ATOM 479 N N . MET A 1 67 ? 12.845 6.811 -18.554 1.00 55.72 67 MET A N 1
ATOM 480 C CA . MET A 1 67 ? 12.900 5.358 -18.336 1.00 55.72 67 MET A CA 1
ATOM 481 C C . MET A 1 67 ? 11.789 4.864 -17.415 1.00 55.72 67 MET A C 1
ATOM 483 O O . MET A 1 67 ? 11.455 3.693 -17.471 1.00 55.72 67 MET A O 1
ATOM 487 N N . LEU A 1 68 ? 11.230 5.730 -16.569 1.00 56.59 68 LEU A N 1
ATOM 488 C CA . LEU A 1 68 ? 10.160 5.376 -15.642 1.00 56.59 68 LEU A CA 1
ATOM 489 C C . LEU A 1 68 ? 8.864 6.123 -15.959 1.00 56.59 68 LEU A C 1
ATOM 491 O O . LEU A 1 68 ? 8.017 6.204 -15.085 1.00 56.59 68 LEU A O 1
ATOM 495 N N . SER A 1 69 ? 8.689 6.712 -17.143 1.00 55.56 69 SER A N 1
ATOM 496 C CA . SER A 1 69 ? 7.411 7.317 -17.551 1.00 55.56 69 SER A CA 1
ATOM 497 C C . SER A 1 69 ? 6.546 6.323 -18.335 1.00 55.56 69 SER A C 1
ATOM 499 O O . SER A 1 69 ? 6.950 5.182 -18.580 1.00 55.56 69 SER A O 1
ATOM 501 N N . ASP A 1 70 ? 5.341 6.746 -18.709 1.00 52.25 70 ASP A N 1
ATOM 502 C CA . ASP A 1 70 ? 4.484 5.994 -19.629 1.00 52.25 70 ASP A CA 1
ATOM 503 C C . ASP A 1 70 ? 5.253 5.765 -20.946 1.00 52.25 70 ASP A C 1
ATOM 505 O O . ASP A 1 70 ? 5.855 6.697 -21.484 1.00 52.25 70 ASP A O 1
ATOM 509 N N . GLY A 1 71 ? 5.345 4.505 -21.391 1.00 50.09 71 GLY A N 1
ATOM 510 C CA . GLY A 1 71 ? 6.219 4.066 -22.497 1.00 50.09 71 GLY A CA 1
ATOM 511 C C . GLY A 1 71 ? 7.496 3.314 -22.082 1.00 50.09 71 GLY A C 1
ATOM 512 O O . GLY A 1 71 ? 8.242 2.846 -22.940 1.00 50.09 71 GLY A O 1
ATOM 513 N N . SER A 1 72 ? 7.739 3.138 -20.780 1.00 55.38 72 SER A N 1
ATOM 514 C CA . SER A 1 72 ? 8.842 2.320 -20.237 1.00 55.38 72 SER A CA 1
ATOM 515 C C . SER A 1 72 ? 8.708 0.809 -20.476 1.00 55.38 72 SER A C 1
ATOM 517 O O . SER A 1 72 ? 9.655 0.061 -20.240 1.00 55.38 72 SER A O 1
ATOM 519 N N . GLU A 1 73 ? 7.582 0.360 -21.030 1.00 58.91 73 GLU A N 1
ATOM 520 C CA . GLU A 1 73 ? 7.360 -1.024 -21.467 1.00 58.91 73 GLU A CA 1
ATOM 521 C C . GLU A 1 73 ? 8.390 -1.475 -22.514 1.00 58.91 73 GLU A C 1
ATOM 523 O O . GLU A 1 73 ? 8.780 -2.639 -22.535 1.00 58.91 73 GLU A O 1
ATOM 528 N N . ILE A 1 74 ? 8.913 -0.541 -23.322 1.00 57.69 74 ILE A N 1
ATOM 529 C CA . ILE A 1 74 ? 9.998 -0.796 -24.290 1.00 57.69 74 ILE A CA 1
ATOM 530 C C . ILE A 1 74 ? 11.286 -1.255 -23.580 1.00 57.69 74 ILE A C 1
ATOM 532 O O . ILE A 1 74 ? 12.114 -1.957 -24.156 1.00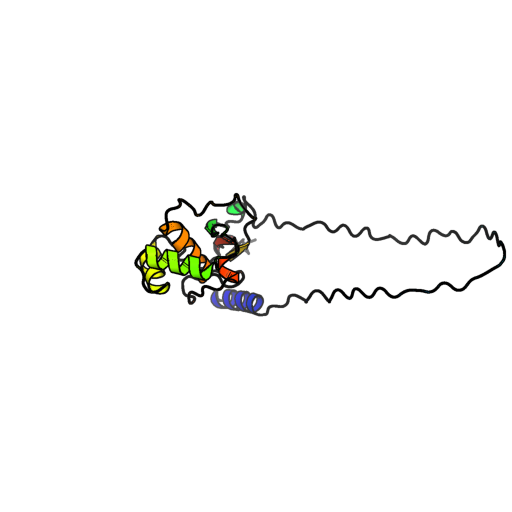 57.69 74 ILE A O 1
ATOM 536 N N . LEU A 1 75 ? 11.450 -0.877 -22.312 1.00 63.22 75 LEU A N 1
ATOM 537 C CA . LEU A 1 75 ? 12.559 -1.263 -21.441 1.00 63.22 75 LEU A CA 1
ATOM 538 C C . LEU A 1 75 ? 12.178 -2.445 -20.533 1.00 63.22 75 LEU A C 1
ATOM 540 O O . LEU A 1 75 ? 12.798 -2.612 -19.486 1.00 63.22 75 LEU A O 1
ATOM 544 N N . GLY A 1 76 ? 11.128 -3.202 -20.891 1.00 66.06 76 GLY A N 1
ATOM 545 C CA . GLY A 1 76 ? 10.573 -4.353 -20.158 1.00 66.06 76 GLY A CA 1
ATOM 546 C C . GLY A 1 76 ? 10.135 -4.052 -18.726 1.00 66.06 76 GLY A C 1
ATOM 547 O O . GLY A 1 76 ? 9.999 -4.955 -17.900 1.00 66.06 76 GLY A O 1
ATOM 548 N N . LEU A 1 77 ? 9.887 -2.779 -18.420 1.00 78.00 77 LEU A N 1
ATOM 549 C CA . LEU A 1 77 ? 9.306 -2.367 -17.155 1.00 78.00 77 LEU A CA 1
ATOM 550 C C . LEU A 1 77 ? 7.787 -2.509 -17.236 1.00 78.00 77 LEU A C 1
ATOM 552 O O . LEU A 1 77 ? 7.118 -1.764 -17.951 1.00 78.00 77 LEU A O 1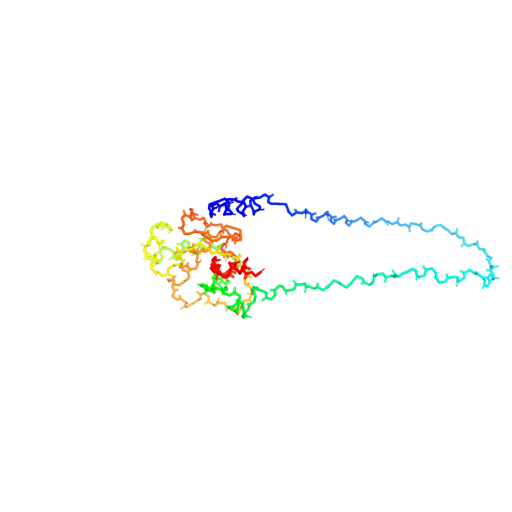
ATOM 556 N N . LYS A 1 78 ? 7.234 -3.475 -16.498 1.00 82.69 78 LYS A N 1
ATOM 557 C CA . LYS A 1 78 ? 5.793 -3.752 -16.503 1.00 82.69 78 LYS A CA 1
ATOM 558 C C . LYS A 1 78 ? 5.113 -3.065 -15.325 1.00 82.69 78 LYS A C 1
ATOM 560 O O . LYS A 1 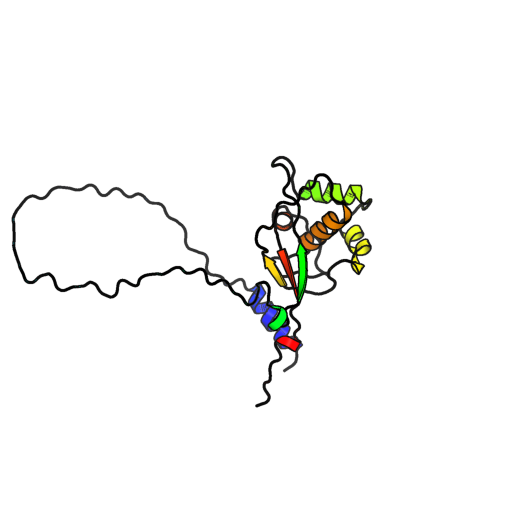78 ? 5.365 -3.412 -14.170 1.00 82.69 78 LYS A O 1
ATOM 565 N N . SER A 1 79 ? 4.220 -2.119 -15.612 1.00 85.81 79 SER A N 1
ATOM 566 C CA . SER A 1 79 ? 3.373 -1.503 -14.585 1.00 85.81 79 SER A CA 1
ATOM 567 C C . SER A 1 79 ? 2.434 -2.547 -13.965 1.00 85.81 79 SER A C 1
ATOM 569 O O . SER A 1 79 ? 1.763 -3.287 -14.680 1.00 85.81 79 SER A O 1
ATOM 571 N N . GLN A 1 80 ? 2.387 -2.605 -12.633 1.00 88.88 80 GLN A N 1
ATOM 572 C CA . GLN A 1 80 ? 1.464 -3.443 -11.846 1.00 88.88 80 GLN A CA 1
ATOM 573 C C . GLN A 1 80 ? 0.266 -2.651 -11.308 1.00 88.88 80 GLN A C 1
ATOM 575 O O . GLN A 1 80 ? -0.531 -3.173 -10.532 1.00 88.88 80 GLN A O 1
ATOM 580 N N . GLY A 1 81 ? 0.157 -1.377 -11.682 1.00 90.06 81 GLY A N 1
ATOM 581 C CA . GLY A 1 81 ? -0.919 -0.492 -11.254 1.00 90.06 81 GLY A CA 1
ATOM 582 C C . GLY A 1 81 ? -0.440 0.704 -10.439 1.00 90.06 81 GLY A C 1
ATOM 583 O O . GLY A 1 81 ? 0.704 0.773 -9.970 1.00 90.06 81 GLY A O 1
ATOM 584 N N . THR A 1 82 ? -1.359 1.653 -10.295 1.00 92.25 82 THR A N 1
ATOM 585 C CA . THR A 1 82 ? -1.185 2.894 -9.541 1.00 92.25 82 THR A CA 1
ATOM 586 C C . THR A 1 82 ? -2.075 2.848 -8.308 1.00 92.25 82 THR A C 1
ATOM 588 O O . THR A 1 82 ? -3.257 2.533 -8.398 1.00 92.25 82 THR A O 1
ATOM 591 N N . TYR A 1 83 ? -1.493 3.174 -7.160 1.00 94.25 83 TYR A N 1
ATOM 592 C CA . TYR A 1 83 ? -2.088 3.054 -5.840 1.00 94.25 83 TYR A CA 1
ATOM 593 C C . TYR A 1 83 ? -2.077 4.427 -5.175 1.00 94.25 83 TYR A C 1
ATOM 595 O O . TYR A 1 83 ? -1.015 4.996 -4.900 1.00 94.25 83 TYR A O 1
ATOM 603 N N . ARG A 1 84 ? -3.272 4.970 -4.945 1.00 93.75 84 ARG A 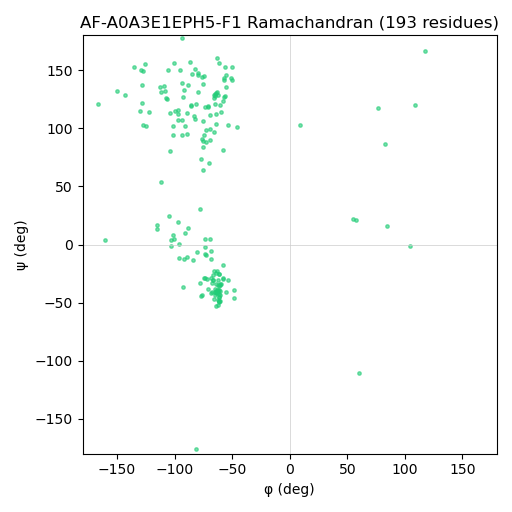N 1
ATOM 604 C CA . ARG A 1 84 ? -3.488 6.277 -4.328 1.00 93.75 84 ARG A CA 1
ATOM 605 C C . ARG A 1 84 ? -4.810 6.275 -3.568 1.00 93.75 84 ARG A C 1
ATOM 607 O O . ARG A 1 84 ? -5.828 5.883 -4.124 1.00 93.75 84 ARG A O 1
ATOM 614 N N . LEU A 1 85 ? -4.794 6.758 -2.328 1.00 92.25 85 LEU A N 1
ATOM 615 C CA . LEU A 1 85 ? -6.019 7.007 -1.569 1.00 92.25 85 LEU A CA 1
ATOM 616 C C . LEU A 1 85 ? -6.647 8.361 -1.940 1.00 92.25 85 LEU A C 1
ATOM 618 O O . LEU A 1 85 ? -5.920 9.288 -2.327 1.00 92.25 85 LEU A O 1
ATOM 622 N N . PRO A 1 86 ? -7.981 8.493 -1.827 1.00 90.62 86 PRO A N 1
ATOM 623 C CA . PRO A 1 86 ? -8.672 9.746 -2.082 1.00 90.62 86 PRO A CA 1
ATOM 624 C C . PRO A 1 86 ? -8.200 10.829 -1.117 1.00 90.62 86 PRO A C 1
ATOM 626 O O . PRO A 1 86 ? -7.701 10.565 -0.019 1.00 90.62 86 PRO A O 1
ATOM 629 N N . ARG A 1 87 ? -8.369 12.080 -1.537 1.00 85.88 87 ARG A N 1
ATOM 630 C CA . ARG A 1 87 ? -8.068 13.212 -0.671 1.00 85.88 87 ARG A CA 1
ATOM 631 C C . ARG A 1 87 ? -9.164 13.312 0.383 1.00 85.88 87 ARG A C 1
ATOM 633 O O . ARG A 1 87 ? -10.328 13.513 0.056 1.00 85.88 87 ARG A O 1
ATOM 640 N N . LEU A 1 88 ? -8.781 13.171 1.644 1.00 86.62 88 LEU A N 1
ATOM 641 C CA . LEU A 1 88 ? -9.707 13.297 2.761 1.00 86.62 88 LEU A CA 1
ATOM 642 C C . LEU A 1 88 ? -9.842 14.761 3.205 1.00 86.62 88 LEU A C 1
ATOM 644 O O . LEU A 1 88 ? -8.927 15.564 2.979 1.00 86.62 88 LEU A O 1
ATOM 648 N N . PRO A 1 89 ? -10.954 15.120 3.871 1.00 84.56 89 PRO A N 1
ATOM 649 C CA . PRO A 1 89 ? -11.054 16.378 4.598 1.00 84.56 89 PRO A CA 1
ATOM 650 C C . PRO A 1 89 ? -9.912 16.498 5.613 1.00 84.56 89 PRO A C 1
ATOM 652 O O . PRO A 1 89 ? -9.520 15.510 6.228 1.00 84.56 89 PRO A O 1
ATOM 655 N N . ALA A 1 90 ? -9.415 17.715 5.847 1.00 79.88 90 ALA A N 1
ATOM 656 C CA . ALA A 1 90 ? -8.255 17.959 6.716 1.00 79.88 90 ALA A CA 1
ATOM 657 C C . ALA A 1 90 ? -8.415 17.452 8.166 1.00 79.88 90 ALA A C 1
ATOM 659 O O . ALA A 1 90 ? -7.425 17.321 8.879 1.00 79.88 90 ALA A O 1
ATOM 660 N N . ALA A 1 91 ? -9.647 17.183 8.605 1.00 82.25 91 ALA A N 1
ATOM 661 C CA . ALA A 1 91 ? -9.953 16.684 9.940 1.00 82.25 91 ALA A CA 1
ATOM 662 C C . ALA A 1 91 ? -9.815 15.156 10.090 1.00 82.25 91 ALA A C 1
ATOM 664 O O . ALA A 1 91 ? -9.832 14.670 11.216 1.00 82.25 91 ALA A O 1
ATOM 665 N N . THR A 1 92 ? -9.708 14.395 8.996 1.00 88.31 92 THR A N 1
ATOM 666 C CA . THR A 1 92 ? -9.669 12.925 9.035 1.00 88.31 92 THR A CA 1
ATOM 667 C C . THR A 1 92 ? -8.263 12.425 8.741 1.00 88.31 92 THR A C 1
ATOM 669 O O . THR A 1 92 ? -7.693 12.741 7.696 1.00 88.31 92 THR A O 1
ATOM 672 N N . SER A 1 93 ? -7.706 11.617 9.643 1.00 94.44 93 SER A N 1
ATOM 673 C CA . SER A 1 93 ? -6.408 10.986 9.403 1.00 94.44 93 SER A CA 1
ATOM 674 C C . SER A 1 93 ? -6.537 9.845 8.384 1.00 94.44 93 SER A C 1
ATOM 676 O O . SER A 1 93 ? -7.547 9.131 8.345 1.00 94.44 93 SER A O 1
ATOM 678 N N . LEU A 1 94 ? -5.522 9.642 7.536 1.00 94.38 94 LEU A N 1
ATOM 679 C CA . LEU A 1 94 ? -5.565 8.567 6.537 1.00 94.38 94 LEU A CA 1
ATOM 680 C C . LEU A 1 94 ? -5.540 7.195 7.206 1.00 94.38 94 LEU A C 1
ATOM 682 O O . LEU A 1 94 ? -6.110 6.238 6.682 1.00 94.38 94 LEU A O 1
ATOM 686 N N . ARG A 1 95 ? -4.895 7.090 8.372 1.00 96.31 95 ARG A N 1
ATOM 687 C CA . ARG A 1 95 ? -4.872 5.863 9.159 1.00 96.31 95 ARG A CA 1
ATOM 688 C C . ARG A 1 95 ? -6.255 5.502 9.688 1.00 96.31 95 ARG A C 1
ATOM 690 O O . ARG A 1 95 ? -6.650 4.349 9.548 1.00 96.31 95 ARG A O 1
ATOM 697 N N . GLU A 1 96 ? -6.994 6.447 10.269 1.00 95.25 96 GLU A N 1
ATOM 698 C CA . GLU A 1 96 ? -8.373 6.195 10.718 1.00 95.25 96 GLU A CA 1
ATOM 699 C C . GLU A 1 96 ? -9.271 5.817 9.544 1.00 95.25 96 GLU A C 1
ATOM 701 O O . GLU A 1 96 ? -10.077 4.898 9.661 1.00 95.25 96 GLU A O 1
ATOM 706 N N . PHE A 1 97 ? -9.085 6.461 8.391 1.00 94.75 97 PHE A N 1
ATOM 707 C CA . PHE A 1 97 ? -9.799 6.099 7.173 1.00 94.75 97 PHE A CA 1
ATOM 708 C C . PHE A 1 97 ? -9.495 4.666 6.714 1.00 94.75 97 PHE A C 1
ATOM 710 O O . PHE A 1 97 ? -10.420 3.911 6.427 1.00 94.75 97 PHE A O 1
ATOM 717 N N . ALA A 1 98 ? -8.225 4.247 6.706 1.00 96.19 98 ALA A N 1
ATOM 718 C CA . ALA A 1 98 ? -7.849 2.870 6.376 1.00 96.19 98 ALA A CA 1
ATOM 719 C C . ALA A 1 98 ? -8.442 1.848 7.365 1.00 96.19 98 ALA A C 1
ATOM 721 O O . ALA A 1 98 ? -8.919 0.794 6.947 1.00 96.19 98 ALA A O 1
ATOM 722 N N . ILE A 1 99 ? -8.483 2.177 8.661 1.00 96.31 99 ILE A N 1
ATOM 723 C CA . ILE A 1 99 ? -9.138 1.350 9.687 1.00 96.31 99 ILE A CA 1
ATOM 724 C C . ILE A 1 99 ? -10.654 1.282 9.449 1.00 96.31 99 ILE A C 1
ATOM 726 O O . ILE A 1 99 ? -11.249 0.214 9.559 1.00 96.31 99 ILE A O 1
ATOM 730 N N . ALA A 1 100 ? -11.293 2.392 9.076 1.00 94.88 100 ALA A N 1
ATOM 731 C CA . ALA A 1 100 ? -12.715 2.413 8.749 1.00 94.88 100 ALA A CA 1
ATOM 732 C C . ALA A 1 100 ? -13.036 1.555 7.512 1.00 94.88 100 ALA A C 1
ATOM 734 O O . ALA A 1 100 ? -14.029 0.827 7.521 1.00 94.88 100 ALA A O 1
ATOM 735 N N . LEU A 1 101 ? -12.185 1.589 6.477 1.00 95.44 101 LEU A N 1
ATOM 736 C CA . LEU A 1 101 ? -12.298 0.711 5.305 1.00 95.44 101 LEU A CA 1
ATOM 737 C C . LEU A 1 101 ? -12.186 -0.765 5.695 1.00 95.44 101 LEU A C 1
ATOM 739 O O . LEU A 1 101 ? -12.982 -1.582 5.239 1.00 95.44 101 LEU A O 1
ATOM 743 N N . LEU A 1 102 ? -11.231 -1.085 6.567 1.00 96.50 102 LEU A N 1
ATOM 744 C CA . LEU A 1 102 ? -11.003 -2.433 7.072 1.00 96.50 102 LEU A CA 1
ATOM 745 C C . LEU A 1 102 ? -12.224 -2.972 7.836 1.00 96.50 102 LEU A C 1
ATOM 747 O O . LEU A 1 102 ? -12.739 -4.039 7.503 1.00 96.50 102 LEU A O 1
ATOM 751 N N . ASN A 1 103 ? -12.752 -2.179 8.771 1.00 96.00 103 ASN A N 1
ATOM 752 C CA . ASN A 1 103 ? -13.951 -2.525 9.538 1.00 96.00 103 ASN A CA 1
ATOM 753 C C . ASN A 1 103 ? -15.185 -2.676 8.637 1.00 96.00 103 ASN A C 1
ATOM 755 O O . ASN A 1 103 ? -15.982 -3.592 8.823 1.00 96.00 103 ASN A O 1
ATOM 759 N N . ARG A 1 104 ? -15.346 -1.800 7.637 1.00 94.81 104 ARG A N 1
ATOM 760 C CA . ARG A 1 104 ? -16.463 -1.864 6.681 1.00 94.81 104 ARG A CA 1
ATOM 761 C C . ARG A 1 104 ? -16.396 -3.104 5.788 1.00 94.81 104 ARG A C 1
ATOM 763 O O . ARG A 1 104 ? -17.440 -3.606 5.384 1.00 94.81 104 ARG A O 1
ATOM 770 N N . ALA A 1 105 ? -15.192 -3.585 5.492 1.00 94.75 105 ALA A N 1
ATOM 771 C CA . ALA A 1 105 ? -14.969 -4.830 4.765 1.00 94.75 105 ALA A CA 1
ATOM 772 C C . ALA A 1 105 ? -15.088 -6.085 5.655 1.00 94.75 105 ALA A C 1
ATOM 774 O O . ALA A 1 105 ? -15.084 -7.194 5.129 1.00 94.75 105 ALA A O 1
ATOM 775 N N . GLY A 1 106 ? -15.238 -5.921 6.975 1.00 96.38 106 GLY A N 1
ATOM 776 C CA . GLY A 1 106 ? -15.469 -7.017 7.917 1.00 96.38 106 GLY A CA 1
ATOM 777 C C . GLY A 1 106 ? -14.208 -7.733 8.402 1.00 96.38 106 GLY A C 1
ATOM 778 O O . GLY A 1 106 ? -14.325 -8.823 8.952 1.00 96.38 106 GLY A O 1
ATOM 779 N N . PHE A 1 107 ? -13.024 -7.144 8.221 1.00 97.25 107 PHE A N 1
ATOM 780 C CA . PHE A 1 107 ? -11.770 -7.712 8.724 1.00 97.25 107 PHE A CA 1
ATOM 781 C C . PHE A 1 107 ? -11.402 -7.109 10.079 1.00 97.25 107 PHE A C 1
ATOM 783 O O . PHE A 1 107 ? -11.713 -5.947 10.346 1.00 97.25 107 PHE A O 1
ATOM 790 N N . LEU A 1 108 ? -10.716 -7.881 10.925 1.00 95.25 108 LEU A N 1
ATOM 791 C CA . LEU A 1 108 ? -10.246 -7.407 12.229 1.00 95.25 108 LEU A CA 1
ATOM 792 C C . LEU A 1 108 ? -8.823 -6.846 12.148 1.00 95.25 108 LEU A C 1
ATOM 794 O O . LEU A 1 108 ? -8.494 -5.871 12.827 1.00 95.25 108 LEU A O 1
ATOM 798 N N . THR A 1 109 ? -7.975 -7.463 11.323 1.00 96.94 109 THR A N 1
ATOM 799 C CA . THR A 1 109 ? -6.565 -7.086 11.172 1.00 96.94 109 THR A CA 1
ATOM 800 C C . THR A 1 109 ? -6.199 -6.848 9.706 1.00 96.94 109 THR A C 1
ATOM 802 O O . THR A 1 109 ? -6.781 -7.453 8.800 1.00 96.94 109 THR A O 1
ATOM 805 N N . PRO A 1 110 ? -5.242 -5.947 9.421 1.00 97.06 110 PRO A N 1
ATOM 806 C CA . PRO A 1 110 ? -4.818 -5.691 8.048 1.00 97.06 110 PRO A CA 1
ATOM 807 C C . PRO A 1 110 ? -4.102 -6.892 7.421 1.00 97.06 110 PRO A C 1
ATOM 809 O O . PRO A 1 110 ? -4.149 -7.055 6.204 1.00 97.06 110 PRO A O 1
ATOM 812 N N . GLU A 1 111 ? -3.476 -7.751 8.224 1.00 96.94 111 GLU A N 1
ATOM 813 C CA . GLU A 1 111 ? -2.902 -9.018 7.774 1.00 96.94 111 GLU A CA 1
ATOM 814 C C . GLU A 1 111 ? -3.987 -9.985 7.287 1.00 96.94 111 GLU A C 1
ATOM 816 O O . GLU A 1 111 ? -3.838 -10.573 6.221 1.00 96.94 111 GLU A O 1
ATOM 821 N N . GLU A 1 112 ? -5.108 -10.098 8.002 1.00 97.00 112 GLU A N 1
ATOM 822 C CA . GLU A 1 112 ? -6.253 -10.911 7.573 1.00 97.00 112 GLU A CA 1
ATOM 823 C C . GLU A 1 112 ? -6.825 -10.404 6.239 1.00 97.00 112 GLU A C 1
ATOM 825 O O . GLU A 1 112 ? -7.034 -11.181 5.306 1.00 97.00 112 GLU A O 1
ATOM 830 N N . ALA A 1 113 ? -6.995 -9.084 6.115 1.00 97.38 113 ALA A N 1
ATOM 831 C CA . ALA A 1 113 ? -7.441 -8.455 4.874 1.00 97.38 113 ALA A CA 1
ATOM 832 C C . ALA A 1 113 ? -6.448 -8.671 3.714 1.00 97.38 113 ALA A C 1
ATOM 834 O O . ALA A 1 113 ? -6.863 -8.817 2.563 1.00 97.38 113 ALA A O 1
ATOM 835 N N . TRP A 1 114 ? -5.139 -8.695 4.000 1.00 97.12 114 TRP A N 1
ATOM 836 C CA . TRP A 1 114 ? -4.106 -9.003 3.010 1.00 97.12 114 TRP A CA 1
ATOM 837 C C . TRP A 1 114 ? -4.258 -10.422 2.465 1.00 97.12 114 TRP A C 1
ATOM 839 O O . TRP A 1 114 ? -4.321 -10.594 1.250 1.00 97.12 114 TRP A O 1
ATOM 849 N N . GLU A 1 115 ? -4.351 -11.420 3.344 1.00 96.56 115 GLU A N 1
ATOM 850 C CA . GLU A 1 115 ? -4.494 -12.825 2.948 1.00 96.56 115 GLU A CA 1
ATOM 851 C C . GLU A 1 115 ? -5.784 -13.057 2.149 1.00 96.56 115 GLU A C 1
ATOM 853 O O . GLU A 1 115 ? -5.762 -13.687 1.091 1.00 96.56 115 GLU A O 1
ATOM 858 N N . ALA A 1 116 ? -6.901 -12.463 2.584 1.00 97.19 116 ALA A N 1
ATOM 859 C CA . ALA A 1 116 ? -8.184 -12.570 1.890 1.00 97.19 116 ALA A CA 1
ATOM 860 C C . ALA A 1 116 ? -8.163 -11.971 0.470 1.00 97.19 116 ALA A C 1
ATOM 862 O O . ALA A 1 116 ? -8.882 -12.434 -0.419 1.00 97.19 116 ALA A O 1
ATOM 863 N N . HIS A 1 117 ? -7.335 -10.948 0.239 1.00 95.88 117 HIS A N 1
ATOM 864 C CA . HIS A 1 117 ? -7.195 -10.281 -1.055 1.00 95.88 117 HIS A CA 1
ATOM 865 C C . HIS A 1 117 ? -5.935 -10.671 -1.834 1.00 95.88 117 HIS A C 1
ATOM 867 O O . HIS A 1 117 ? -5.719 -10.139 -2.924 1.00 95.88 117 HIS A O 1
ATOM 873 N N . ALA A 1 118 ? -5.131 -11.616 -1.339 1.00 94.00 118 ALA A N 1
ATOM 874 C CA . ALA A 1 118 ? -3.868 -12.017 -1.956 1.00 94.00 118 ALA A CA 1
ATOM 875 C C . ALA A 1 118 ? -3.957 -12.292 -3.476 1.00 94.00 118 ALA A C 1
ATOM 877 O O . ALA A 1 118 ? -3.066 -11.840 -4.196 1.00 94.00 118 ALA A O 1
ATOM 878 N N . PRO A 1 119 ? -5.025 -12.921 -4.023 1.00 95.00 119 PRO A N 1
ATOM 879 C CA . PRO A 1 119 ? -5.129 -13.164 -5.465 1.00 95.00 119 PRO A CA 1
ATOM 880 C C . PRO A 1 119 ? -5.260 -11.898 -6.324 1.00 95.00 119 PRO A C 1
ATOM 882 O O . PRO A 1 119 ? -4.983 -11.945 -7.519 1.00 95.00 119 PRO A O 1
ATOM 885 N N . GLN A 1 120 ? -5.723 -10.781 -5.752 1.00 93.81 120 GLN A N 1
ATOM 886 C CA . GLN A 1 120 ? -5.887 -9.505 -6.461 1.00 93.81 120 GLN A CA 1
ATOM 887 C C . GLN A 1 120 ? -4.784 -8.494 -6.134 1.00 93.81 120 GLN A C 1
ATOM 889 O O . GLN A 1 120 ? -4.805 -7.377 -6.654 1.00 93.81 120 GLN A O 1
ATOM 894 N N . LEU A 1 121 ? -3.850 -8.855 -5.255 1.00 94.75 121 LEU A N 1
ATOM 895 C CA . LEU A 1 121 ? -2.758 -7.996 -4.824 1.00 94.75 121 LEU A CA 1
ATOM 896 C C . LEU A 1 121 ? -1.457 -8.355 -5.559 1.00 94.75 121 LEU A C 1
ATOM 898 O O . LEU A 1 121 ? -1.283 -9.488 -6.012 1.00 94.75 121 LEU A O 1
ATOM 902 N N . PRO A 1 122 ? -0.509 -7.410 -5.676 1.00 94.06 122 PRO A N 1
ATOM 903 C CA . PRO A 1 122 ? 0.801 -7.695 -6.246 1.00 94.06 122 PRO A CA 1
ATOM 904 C C . PRO A 1 122 ? 1.539 -8.764 -5.428 1.00 94.06 122 PRO A C 1
ATOM 906 O O . PRO A 1 122 ? 1.834 -8.569 -4.249 1.00 94.06 122 PRO A O 1
ATOM 909 N N . SER A 1 123 ? 1.867 -9.883 -6.073 1.00 93.44 123 SER A N 1
ATOM 910 C CA . SER A 1 123 ? 2.504 -11.054 -5.452 1.00 93.44 123 SER A CA 1
ATOM 911 C C . SER A 1 123 ? 4.026 -11.102 -5.610 1.00 93.44 123 SER A C 1
ATOM 913 O O . SER A 1 123 ? 4.672 -12.039 -5.152 1.00 93.44 123 SER A O 1
ATOM 915 N N . SER A 1 124 ? 4.623 -10.106 -6.265 1.00 92.00 124 SER A N 1
ATOM 916 C CA . SER A 1 124 ? 6.057 -10.054 -6.558 1.00 92.00 124 SER A CA 1
ATOM 917 C C . SER A 1 124 ? 6.691 -8.763 -6.052 1.00 92.00 124 SER A C 1
ATOM 919 O O . SER A 1 124 ? 6.029 -7.742 -5.859 1.00 92.00 124 SER A O 1
ATOM 921 N N . ILE A 1 125 ? 8.000 -8.821 -5.806 1.00 92.44 125 ILE A N 1
ATOM 922 C CA . ILE A 1 125 ? 8.791 -7.652 -5.419 1.00 92.44 125 ILE A CA 1
ATOM 923 C C . ILE A 1 125 ? 8.809 -6.664 -6.589 1.00 92.44 125 ILE A C 1
ATOM 925 O O . ILE A 1 125 ? 9.134 -7.036 -7.714 1.00 92.44 125 ILE A O 1
ATOM 929 N N . ALA A 1 126 ? 8.488 -5.401 -6.314 1.00 92.88 126 ALA A N 1
ATOM 930 C CA . ALA A 1 126 ? 8.368 -4.359 -7.330 1.00 92.88 126 ALA A CA 1
ATOM 931 C C . ALA A 1 126 ? 9.055 -3.060 -6.894 1.00 92.88 126 ALA A C 1
ATOM 933 O O . ALA A 1 126 ? 9.149 -2.752 -5.701 1.00 92.88 126 ALA A O 1
ATOM 934 N N . LEU A 1 127 ? 9.502 -2.268 -7.868 1.00 92.38 127 LEU A N 1
ATOM 935 C CA . LEU A 1 127 ? 9.953 -0.903 -7.626 1.00 92.38 127 LEU A CA 1
ATOM 936 C C . LEU A 1 127 ? 8.753 0.014 -7.407 1.00 92.38 127 LEU A C 1
ATOM 938 O O . LEU A 1 127 ? 7.753 -0.055 -8.119 1.00 92.38 127 LEU A O 1
ATOM 942 N N . VAL A 1 128 ? 8.886 0.905 -6.431 1.00 93.25 128 VAL A N 1
ATOM 943 C CA . VAL A 1 128 ? 7.899 1.933 -6.106 1.00 93.25 128 VAL A CA 1
ATOM 944 C C . VAL A 1 128 ? 8.368 3.239 -6.727 1.00 93.25 128 VAL A C 1
ATOM 946 O O . VAL A 1 128 ? 9.400 3.788 -6.331 1.00 93.25 128 VAL A O 1
ATOM 949 N N . VAL A 1 129 ? 7.597 3.740 -7.684 1.00 91.44 129 VAL A N 1
ATOM 950 C CA . VAL A 1 129 ? 7.823 5.031 -8.336 1.00 91.44 129 VAL A CA 1
ATOM 951 C C . VAL A 1 129 ? 6.743 5.991 -7.862 1.00 91.44 129 VAL A C 1
ATOM 953 O O . VAL A 1 129 ? 5.569 5.630 -7.850 1.00 91.44 129 VAL A O 1
ATOM 956 N N . ASP A 1 130 ? 7.114 7.203 -7.458 1.00 89.44 130 ASP A N 1
ATOM 957 C CA . ASP A 1 130 ? 6.112 8.205 -7.099 1.00 89.44 130 ASP A CA 1
ATOM 958 C C . ASP A 1 130 ? 5.322 8.584 -8.360 1.00 89.44 130 ASP A C 1
ATOM 960 O O . ASP A 1 130 ? 5.892 8.918 -9.401 1.00 89.44 130 ASP A O 1
ATOM 964 N N . SER A 1 131 ? 3.999 8.468 -8.279 1.00 84.25 131 SER A N 1
ATOM 965 C CA . SER A 1 131 ? 3.105 8.813 -9.378 1.00 84.25 131 SER A CA 1
ATOM 966 C C . SER A 1 131 ? 2.739 10.291 -9.269 1.00 84.25 131 SER A C 1
ATOM 968 O O . SER A 1 131 ? 2.419 10.747 -8.164 1.00 84.25 131 SER A O 1
ATOM 970 N N . PRO A 1 132 ? 2.726 11.046 -10.384 1.00 77.12 132 PRO A N 1
ATOM 971 C CA . PRO A 1 132 ? 2.239 12.416 -10.367 1.00 77.12 132 PRO A CA 1
ATOM 972 C C . PRO A 1 132 ? 0.801 12.468 -9.825 1.00 77.12 132 PRO A C 1
ATOM 974 O O . PRO A 1 132 ? 0.064 11.475 -9.920 1.00 77.12 132 PRO A O 1
ATOM 977 N N . PRO A 1 133 ? 0.394 13.601 -9.227 1.00 68.19 133 PRO A N 1
ATOM 978 C CA . PRO A 1 133 ? -0.973 13.783 -8.767 1.00 68.19 133 PRO A CA 1
ATOM 979 C C . PRO A 1 133 ? -1.924 13.644 -9.962 1.00 68.19 133 PRO A C 1
ATOM 981 O O . PRO A 1 133 ? -1.881 14.434 -10.900 1.00 68.19 133 PRO A O 1
ATOM 984 N N . GLY A 1 134 ? -2.741 12.592 -9.940 1.00 70.25 134 GLY A N 1
ATOM 985 C CA . GLY A 1 134 ? -3.817 12.376 -10.906 1.00 70.25 134 GLY A CA 1
ATOM 986 C C . GLY A 1 134 ? -5.074 13.183 -10.557 1.00 70.25 134 GLY A C 1
ATOM 987 O O . GLY A 1 134 ? -5.064 13.909 -9.552 1.00 70.25 134 GLY A O 1
ATOM 988 N N . PRO A 1 135 ? -6.170 13.018 -11.322 1.00 72.75 135 PRO A N 1
ATOM 989 C CA . PRO A 1 135 ? -7.466 13.594 -10.965 1.00 72.75 135 PRO A CA 1
ATOM 990 C C . PRO A 1 135 ? -7.832 13.235 -9.518 1.00 72.75 135 PRO A C 1
ATOM 992 O O . PRO A 1 135 ? -7.451 12.172 -9.015 1.00 72.75 135 PRO A O 1
ATOM 995 N N . GLU A 1 136 ? -8.472 14.167 -8.810 1.00 70.81 136 GLU A N 1
ATOM 996 C CA . GLU A 1 136 ? -8.905 13.921 -7.435 1.00 70.81 136 GLU A CA 1
ATOM 997 C C . GLU A 1 136 ? -9.965 12.812 -7.443 1.00 70.81 136 GLU A C 1
ATOM 999 O O . GLU A 1 136 ? -10.909 12.848 -8.228 1.00 70.81 136 GLU A O 1
ATOM 1004 N N . LEU A 1 137 ? -9.746 11.783 -6.620 1.00 73.19 137 LEU A N 1
ATOM 1005 C CA . LEU A 1 137 ? -10.720 10.720 -6.408 1.00 73.19 137 LEU A CA 1
ATOM 1006 C C . LEU A 1 137 ? -11.670 11.184 -5.307 1.00 73.19 137 LEU A C 1
ATOM 1008 O O . LEU A 1 137 ? -11.229 11.429 -4.178 1.00 73.19 137 LEU A O 1
ATOM 1012 N N . ASP A 1 138 ? -12.951 11.298 -5.643 1.00 67.56 138 ASP A N 1
ATOM 1013 C CA . ASP A 1 138 ? -14.005 11.563 -4.675 1.00 67.56 138 ASP A CA 1
ATOM 1014 C C . ASP A 1 138 ? -14.281 10.283 -3.881 1.00 67.56 138 ASP A C 1
ATOM 1016 O O . ASP A 1 138 ? -14.907 9.341 -4.362 1.00 67.56 138 ASP A O 1
ATOM 1020 N N . GLY A 1 139 ? -13.832 10.244 -2.625 1.00 64.31 139 GLY A N 1
ATOM 1021 C CA . GLY A 1 139 ? -14.042 9.092 -1.738 1.00 64.31 139 GLY A CA 1
ATOM 1022 C C . GLY A 1 139 ? -15.500 8.873 -1.296 1.00 64.31 139 GLY A C 1
ATOM 1023 O O . GLY A 1 139 ? -15.753 8.012 -0.458 1.00 64.31 139 GLY A O 1
ATOM 1024 N N . SER A 1 140 ? -16.459 9.659 -1.802 1.00 62.22 140 SER A N 1
ATOM 1025 C CA . SER A 1 140 ? -17.849 9.742 -1.323 1.00 62.22 140 SER A CA 1
ATOM 1026 C C . SER A 1 140 ? -18.841 8.791 -2.010 1.00 62.22 140 SER A C 1
ATOM 1028 O O . SER A 1 140 ? -20.042 8.882 -1.762 1.00 62.22 140 SER A O 1
ATOM 1030 N N . GLY A 1 141 ? -18.371 7.845 -2.825 1.00 65.56 141 GLY A N 1
ATOM 1031 C CA . GLY A 1 141 ? -19.239 6.845 -3.463 1.00 65.56 141 GLY A CA 1
ATOM 1032 C C . GLY A 1 141 ? -18.526 5.593 -3.969 1.00 65.56 141 GLY A C 1
ATOM 1033 O O . GLY A 1 141 ? -19.158 4.745 -4.592 1.00 65.56 141 GLY A O 1
ATOM 1034 N N . GLU A 1 142 ? -17.224 5.472 -3.719 1.00 71.94 142 GLU A N 1
ATOM 1035 C CA . GLU A 1 142 ? -16.425 4.363 -4.226 1.00 71.94 142 GLU A CA 1
ATOM 1036 C C . GLU A 1 142 ? -16.612 3.101 -3.371 1.00 71.94 142 GLU A C 1
ATOM 1038 O O . GLU A 1 142 ? -16.829 3.165 -2.155 1.00 71.94 142 GLU A O 1
ATOM 1043 N N . ASP A 1 143 ? -16.535 1.938 -4.020 1.00 84.81 143 ASP A N 1
ATOM 1044 C CA . ASP A 1 143 ? -16.524 0.644 -3.342 1.00 84.81 143 ASP A CA 1
ATOM 1045 C C . ASP A 1 143 ? -15.358 0.617 -2.325 1.00 84.81 143 ASP A C 1
ATOM 1047 O O . ASP A 1 143 ? -14.218 0.932 -2.686 1.00 84.81 143 ASP A O 1
ATOM 1051 N N . PRO A 1 144 ? -15.591 0.281 -1.040 1.00 88.88 144 PRO A N 1
ATOM 1052 C CA . PRO A 1 144 ? -14.525 0.239 -0.040 1.00 88.88 144 PRO A CA 1
ATOM 1053 C C . PRO A 1 144 ? -13.424 -0.781 -0.361 1.00 88.88 144 PRO A C 1
ATOM 1055 O O . PRO A 1 144 ? -12.291 -0.610 0.090 1.00 88.88 144 PRO A O 1
ATOM 1058 N N . VAL A 1 145 ? -13.720 -1.831 -1.134 1.00 92.56 145 VAL A N 1
ATOM 1059 C CA . VAL A 1 145 ? -12.773 -2.918 -1.427 1.00 92.56 145 VAL A CA 1
ATOM 1060 C C . VAL A 1 145 ? -11.539 -2.458 -2.228 1.00 92.56 145 VAL A C 1
ATOM 1062 O O . VAL A 1 145 ? -10.419 -2.725 -1.781 1.00 92.56 145 VAL A O 1
ATOM 1065 N N . PRO A 1 146 ? -11.651 -1.768 -3.383 1.00 93.19 146 PRO A N 1
ATOM 1066 C CA . PRO A 1 146 ? -10.481 -1.261 -4.110 1.00 93.19 146 PRO A CA 1
ATOM 1067 C C . PRO A 1 146 ? -9.655 -0.251 -3.299 1.00 93.19 146 PRO A C 1
ATOM 1069 O O . PRO A 1 146 ? -8.420 -0.267 -3.362 1.00 93.19 146 PRO A O 1
ATOM 1072 N N . LEU A 1 147 ? -10.309 0.582 -2.484 1.00 94.75 147 LEU A N 1
ATOM 1073 C CA . LEU A 1 147 ? -9.626 1.518 -1.590 1.00 94.75 147 LEU A CA 1
ATOM 1074 C C . LEU A 1 147 ? -8.857 0.790 -0.483 1.00 94.75 147 LEU A C 1
ATOM 1076 O O . LEU A 1 147 ? -7.708 1.136 -0.198 1.00 94.75 147 LEU A O 1
ATOM 1080 N N . LEU A 1 148 ? -9.443 -0.262 0.092 1.00 96.69 148 LEU A N 1
ATOM 1081 C CA . LEU A 1 148 ? -8.771 -1.108 1.073 1.00 96.69 148 LEU A CA 1
ATOM 1082 C C . LEU A 1 148 ? -7.542 -1.785 0.459 1.00 96.69 148 LEU A C 1
ATOM 1084 O O . LEU A 1 148 ? -6.451 -1.677 1.014 1.00 96.69 148 LEU A O 1
ATOM 1088 N N . ARG A 1 149 ? -7.672 -2.406 -0.721 1.00 96.81 149 ARG A N 1
ATOM 1089 C CA . ARG A 1 149 ? -6.533 -3.006 -1.446 1.00 96.81 149 ARG A CA 1
ATOM 1090 C C . ARG A 1 149 ? -5.414 -1.995 -1.679 1.00 96.81 149 ARG A C 1
ATOM 1092 O O . ARG A 1 149 ? -4.242 -2.305 -1.477 1.00 96.81 149 ARG A O 1
ATOM 1099 N N . THR A 1 150 ? -5.774 -0.765 -2.025 1.00 96.56 150 THR A N 1
ATOM 1100 C CA . THR A 1 150 ? -4.818 0.333 -2.186 1.00 96.56 150 THR A CA 1
ATOM 1101 C C . THR A 1 150 ? -4.091 0.659 -0.881 1.00 96.56 150 THR A C 1
ATOM 1103 O O . THR A 1 150 ? -2.860 0.729 -0.867 1.00 96.56 150 THR A O 1
ATOM 1106 N N . ALA A 1 151 ? -4.818 0.795 0.231 1.00 97.25 151 ALA A N 1
ATOM 1107 C CA . ALA A 1 151 ? -4.224 1.018 1.549 1.00 97.25 151 ALA A CA 1
ATOM 1108 C C . ALA A 1 151 ? -3.296 -0.136 1.971 1.00 97.25 151 ALA A C 1
ATOM 1110 O O . ALA A 1 151 ? -2.219 0.104 2.522 1.00 97.25 151 ALA A O 1
ATOM 1111 N N . LEU A 1 152 ? -3.679 -1.384 1.690 1.00 97.88 152 LEU A N 1
ATOM 1112 C CA . LEU A 1 152 ? -2.880 -2.578 1.974 1.00 97.88 152 LEU A CA 1
ATOM 1113 C C . LEU A 1 152 ? -1.536 -2.547 1.225 1.00 97.88 152 LEU A C 1
ATOM 1115 O O . LEU A 1 152 ? -0.480 -2.716 1.839 1.00 97.88 152 LEU A O 1
ATOM 1119 N N . VAL A 1 153 ? -1.555 -2.249 -0.080 1.00 97.44 153 VAL A N 1
ATOM 1120 C CA . VAL A 1 153 ? -0.336 -2.122 -0.898 1.00 97.44 153 VAL A CA 1
ATOM 1121 C C . VAL A 1 153 ? 0.563 -0.999 -0.382 1.00 97.44 153 VAL A C 1
ATOM 1123 O O . VAL A 1 153 ? 1.754 -1.218 -0.147 1.00 97.44 153 VAL A O 1
ATOM 1126 N N . LEU A 1 154 ? 0.000 0.186 -0.124 1.00 96.81 154 LEU A N 1
ATOM 1127 C CA . LEU A 1 154 ? 0.741 1.321 0.440 1.00 96.81 154 LEU A CA 1
ATOM 1128 C C . LEU A 1 154 ? 1.354 0.992 1.811 1.00 96.81 154 LEU A C 1
ATOM 1130 O O . LEU A 1 154 ? 2.462 1.439 2.116 1.00 96.81 154 LEU A O 1
ATOM 1134 N N . GLY A 1 155 ? 0.674 0.170 2.613 1.00 97.00 155 GLY A N 1
ATOM 1135 C CA . GLY A 1 155 ? 1.158 -0.303 3.907 1.00 97.00 155 GLY A CA 1
ATOM 1136 C C . GLY A 1 155 ? 2.418 -1.167 3.822 1.00 97.00 155 GLY A C 1
ATOM 1137 O O . GLY A 1 155 ? 3.282 -1.065 4.698 1.00 97.00 155 GLY A O 1
ATOM 1138 N N . ARG A 1 156 ? 2.578 -1.967 2.758 1.00 96.44 156 ARG A N 1
ATOM 1139 C CA . ARG A 1 156 ? 3.778 -2.800 2.528 1.00 96.44 156 ARG A CA 1
ATOM 1140 C C . ARG A 1 156 ? 4.894 -2.090 1.753 1.00 96.44 156 ARG A C 1
ATOM 1142 O O . ARG A 1 156 ? 6.031 -2.568 1.728 1.00 96.44 156 ARG A O 1
ATOM 1149 N N . CYS A 1 157 ? 4.627 -0.920 1.175 1.00 95.50 157 CYS A N 1
ATOM 1150 C CA . CYS A 1 157 ? 5.653 -0.101 0.531 1.00 95.50 157 CYS A CA 1
ATOM 1151 C C . CYS A 1 157 ? 6.686 0.424 1.546 1.00 95.50 157 CYS A C 1
ATOM 1153 O O . CYS A 1 157 ? 6.354 1.078 2.538 1.00 95.50 157 CYS A O 1
ATOM 1155 N N . SER A 1 158 ? 7.972 0.209 1.258 1.00 92.62 158 SER A N 1
ATOM 1156 C CA . SER A 1 158 ? 9.103 0.704 2.047 1.00 92.62 158 SER A CA 1
ATOM 1157 C C . SER A 1 158 ? 10.051 1.509 1.157 1.00 92.62 158 SER A C 1
ATOM 1159 O O . SER A 1 158 ? 10.818 0.963 0.365 1.00 92.62 158 SER A O 1
ATOM 1161 N N . GLY A 1 159 ? 9.973 2.840 1.250 1.00 90.56 159 GLY A N 1
ATOM 1162 C CA . GLY A 1 159 ? 10.765 3.738 0.408 1.00 90.56 159 GLY A CA 1
ATOM 1163 C C . GLY A 1 159 ? 10.469 3.525 -1.080 1.00 90.56 159 GLY A C 1
ATOM 1164 O O . GLY A 1 159 ? 9.371 3.846 -1.542 1.00 90.56 159 GLY A O 1
ATOM 1165 N N . ARG A 1 160 ? 11.450 2.979 -1.808 1.00 92.44 160 ARG A N 1
ATOM 1166 C CA . ARG A 1 160 ? 11.394 2.705 -3.256 1.00 92.44 160 ARG A CA 1
ATOM 1167 C C . ARG A 1 160 ? 11.118 1.239 -3.608 1.00 92.44 160 ARG A C 1
ATOM 1169 O O . ARG A 1 160 ? 11.204 0.878 -4.776 1.00 92.44 160 ARG A O 1
ATOM 1176 N N . LEU A 1 161 ? 10.802 0.399 -2.623 1.00 93.56 161 LEU A N 1
ATOM 1177 C CA . LEU A 1 161 ? 10.589 -1.032 -2.824 1.00 93.56 161 LEU A CA 1
ATOM 1178 C C . LEU A 1 161 ? 9.260 -1.480 -2.214 1.00 93.56 161 LEU A C 1
ATOM 1180 O O . LEU A 1 161 ? 8.910 -1.106 -1.093 1.00 93.56 161 LEU A O 1
ATOM 1184 N N . PHE A 1 162 ? 8.549 -2.321 -2.948 1.00 95.50 162 PHE A N 1
ATOM 1185 C CA . PHE A 1 162 ? 7.399 -3.073 -2.479 1.00 95.50 162 PHE A CA 1
ATOM 1186 C C . PHE A 1 162 ? 7.798 -4.546 -2.369 1.00 95.50 162 PHE A C 1
ATOM 1188 O O . PHE A 1 162 ? 8.468 -5.078 -3.253 1.00 95.50 162 PHE A O 1
ATOM 1195 N N . SER A 1 163 ? 7.403 -5.203 -1.279 1.00 94.75 163 SER A N 1
ATOM 1196 C CA . SER A 1 163 ? 7.600 -6.641 -1.090 1.00 94.75 163 SER A CA 1
ATOM 1197 C C . SER A 1 163 ? 6.386 -7.231 -0.365 1.00 94.75 163 SER A C 1
ATOM 1199 O O . SER A 1 163 ? 6.007 -6.703 0.687 1.00 94.75 163 SER A O 1
ATOM 1201 N N . PRO A 1 164 ? 5.793 -8.313 -0.902 1.00 95.00 164 PRO A N 1
ATOM 1202 C CA . PRO A 1 164 ? 4.597 -8.943 -0.345 1.00 95.00 164 PRO A CA 1
ATOM 1203 C C . PRO A 1 164 ? 4.866 -9.725 0.945 1.00 95.00 164 PRO A C 1
ATOM 1205 O O . PRO A 1 164 ? 3.914 -10.112 1.603 1.00 95.00 164 PRO A O 1
ATOM 1208 N N . ASP A 1 165 ? 6.127 -9.923 1.340 1.00 93.44 165 ASP A N 1
ATOM 1209 C CA . ASP A 1 165 ? 6.505 -10.642 2.569 1.00 93.44 165 ASP A CA 1
ATOM 1210 C C . ASP A 1 165 ? 6.777 -9.691 3.745 1.00 93.44 165 ASP A C 1
ATOM 1212 O O . ASP A 1 165 ? 6.910 -10.109 4.893 1.00 93.44 165 ASP A O 1
ATOM 1216 N N . ARG A 1 166 ? 6.878 -8.380 3.484 1.00 91.50 166 ARG A N 1
ATOM 1217 C CA . ARG A 1 166 ? 7.194 -7.381 4.517 1.00 91.50 166 ARG A CA 1
ATOM 1218 C C . ARG A 1 166 ? 5.997 -7.086 5.413 1.00 91.50 166 ARG A C 1
ATOM 1220 O O . ARG A 1 166 ? 4.899 -6.965 4.883 1.00 91.50 166 ARG A O 1
ATOM 1227 N N . PRO A 1 167 ? 6.200 -6.836 6.718 1.00 95.06 167 PRO A N 1
ATOM 1228 C CA . PRO A 1 167 ? 5.107 -6.494 7.617 1.00 95.06 167 PRO A CA 1
ATOM 1229 C C . PRO A 1 167 ? 4.345 -5.264 7.122 1.00 95.06 167 PRO A C 1
ATOM 1231 O O . PRO A 1 167 ? 4.933 -4.302 6.606 1.00 95.06 167 PRO A O 1
ATOM 1234 N N . LEU A 1 168 ? 3.029 -5.305 7.292 1.00 96.62 168 LEU A N 1
ATOM 1235 C CA . LEU A 1 168 ? 2.133 -4.246 6.873 1.00 96.62 168 LEU A CA 1
ATOM 1236 C C . LEU A 1 168 ? 2.133 -3.135 7.926 1.00 96.62 168 LEU A C 1
ATOM 1238 O O . LEU A 1 168 ? 1.848 -3.362 9.095 1.00 96.62 168 LEU A O 1
ATOM 1242 N N . ILE A 1 169 ? 2.497 -1.915 7.521 1.00 96.31 169 ILE A N 1
ATOM 1243 C CA . ILE A 1 169 ? 2.565 -0.771 8.436 1.00 96.31 169 ILE A CA 1
ATOM 1244 C C . ILE A 1 169 ? 1.801 0.403 7.836 1.00 96.31 169 ILE A C 1
ATOM 1246 O O . ILE A 1 169 ? 2.222 0.993 6.840 1.00 96.31 169 ILE A O 1
ATOM 1250 N N . TRP A 1 170 ? 0.715 0.798 8.494 1.00 96.44 170 TRP A N 1
ATOM 1251 C CA . TRP A 1 170 ? -0.054 1.991 8.152 1.00 96.44 170 TRP A CA 1
ATOM 1252 C C . TRP A 1 170 ? 0.407 3.202 8.953 1.00 96.44 170 TRP A C 1
ATOM 1254 O O . TRP A 1 170 ? -0.048 3.455 10.067 1.00 96.44 170 TRP A O 1
ATOM 1264 N N . SER A 1 171 ? 1.315 3.968 8.356 1.00 95.81 171 SER A N 1
ATOM 1265 C CA . SER A 1 171 ? 1.632 5.320 8.808 1.00 95.81 171 SER A CA 1
ATOM 1266 C C . SER A 1 171 ? 1.033 6.352 7.860 1.00 95.81 171 SER A C 1
ATOM 1268 O O . SER A 1 171 ? 0.946 6.110 6.654 1.00 95.81 171 SER A O 1
ATOM 1270 N N . GLU A 1 172 ? 0.696 7.529 8.391 1.00 95.12 172 GLU A N 1
ATOM 1271 C CA . GLU A 1 172 ? 0.196 8.668 7.604 1.00 95.12 172 GLU A CA 1
ATOM 1272 C C . GLU A 1 172 ? 1.080 8.941 6.386 1.00 95.12 172 GLU A C 1
ATOM 1274 O O . GLU A 1 172 ? 0.609 9.035 5.256 1.00 95.12 172 GLU A O 1
ATOM 1279 N N . ARG A 1 173 ? 2.403 8.948 6.593 1.00 93.69 173 ARG A N 1
ATOM 1280 C CA . ARG A 1 173 ? 3.374 9.186 5.522 1.00 93.69 173 ARG A CA 1
ATOM 1281 C C . ARG A 1 173 ? 3.304 8.148 4.402 1.00 93.69 173 ARG A C 1
ATOM 1283 O O . ARG A 1 173 ? 3.593 8.507 3.269 1.00 93.69 173 ARG A O 1
ATOM 1290 N N . ARG A 1 174 ? 3.003 6.876 4.688 1.00 95.44 174 ARG A N 1
ATOM 1291 C CA . ARG A 1 174 ? 2.894 5.836 3.648 1.00 95.44 174 ARG A CA 1
ATOM 1292 C C . ARG A 1 174 ? 1.573 5.943 2.897 1.00 95.44 174 ARG A C 1
ATOM 1294 O O . ARG A 1 174 ? 1.582 5.892 1.673 1.00 95.44 174 ARG A O 1
ATOM 1301 N N . LEU A 1 175 ? 0.479 6.134 3.631 1.00 95.81 175 LEU A N 1
ATOM 1302 C CA . LEU A 1 175 ? -0.871 6.233 3.078 1.00 95.81 175 LEU A CA 1
ATOM 1303 C C . LEU A 1 175 ? -1.080 7.505 2.243 1.00 95.81 175 LEU A C 1
ATOM 1305 O O . LEU A 1 175 ? -1.844 7.481 1.285 1.00 95.81 175 LEU A O 1
ATOM 1309 N N . ALA A 1 176 ? -0.369 8.592 2.555 1.00 93.50 176 ALA A N 1
ATOM 1310 C CA . ALA A 1 176 ? -0.440 9.852 1.810 1.00 93.50 176 ALA A CA 1
ATOM 1311 C C . ALA A 1 176 ? 0.259 9.807 0.440 1.00 93.50 176 ALA A C 1
ATOM 1313 O O . ALA A 1 176 ? 0.185 10.769 -0.326 1.00 93.50 176 ALA A O 1
ATOM 1314 N N . ARG A 1 177 ? 0.989 8.728 0.129 1.00 93.06 177 ARG A N 1
ATOM 1315 C CA . ARG A 1 177 ? 1.726 8.621 -1.133 1.00 93.06 177 ARG A CA 1
ATOM 1316 C C . ARG A 1 177 ? 0.795 8.230 -2.274 1.00 93.06 177 ARG A C 1
ATOM 1318 O O . ARG A 1 177 ? -0.104 7.414 -2.119 1.00 93.06 177 ARG A O 1
ATOM 1325 N N . SER A 1 178 ? 1.107 8.763 -3.448 1.00 93.94 178 SER A N 1
ATOM 1326 C CA . SER A 1 178 ? 0.617 8.274 -4.732 1.00 93.94 178 SER A CA 1
ATOM 1327 C C . SER A 1 178 ? 1.765 7.519 -5.386 1.00 93.94 178 SER A C 1
ATOM 1329 O O . SER A 1 178 ? 2.797 8.123 -5.684 1.00 93.94 178 SER A O 1
ATOM 1331 N N . VAL A 1 179 ? 1.639 6.203 -5.549 1.00 93.44 179 VAL A N 1
ATOM 1332 C CA . VAL A 1 179 ? 2.731 5.375 -6.079 1.00 93.44 179 VAL A CA 1
ATOM 1333 C C . VAL A 1 179 ? 2.272 4.503 -7.228 1.00 93.44 179 VAL A C 1
ATOM 1335 O O . VAL A 1 179 ? 1.137 4.045 -7.269 1.00 93.44 179 VAL A O 1
ATOM 1338 N N . ARG A 1 180 ? 3.191 4.215 -8.139 1.00 93.19 180 ARG A N 1
ATOM 1339 C CA . ARG A 1 180 ? 3.052 3.184 -9.157 1.00 93.19 180 ARG A CA 1
ATOM 1340 C C . ARG A 1 180 ? 4.044 2.069 -8.876 1.00 93.19 180 ARG A C 1
ATOM 1342 O O . ARG A 1 180 ? 5.213 2.336 -8.589 1.00 93.19 180 ARG A O 1
ATOM 1349 N N . LEU A 1 181 ? 3.575 0.830 -8.974 1.00 93.31 181 LEU A N 1
ATOM 1350 C CA . LEU A 1 181 ? 4.431 -0.344 -8.871 1.00 93.31 181 LEU A CA 1
ATOM 1351 C C . LEU A 1 181 ? 4.908 -0.770 -10.253 1.00 93.31 181 LEU A C 1
ATOM 1353 O O . LEU A 1 181 ? 4.116 -0.873 -11.189 1.00 93.31 181 LEU A O 1
ATOM 1357 N N . VAL A 1 182 ? 6.205 -1.028 -10.368 1.00 91.00 182 VAL A N 1
ATOM 1358 C CA . VAL A 1 182 ? 6.855 -1.417 -11.619 1.00 91.00 182 VAL A CA 1
ATOM 1359 C C . VAL A 1 182 ? 7.658 -2.688 -11.379 1.00 91.00 182 VAL A C 1
ATOM 1361 O O . VAL A 1 182 ? 8.545 -2.710 -10.524 1.00 91.00 182 VAL A O 1
ATOM 1364 N N . LEU A 1 183 ? 7.352 -3.749 -12.126 1.00 89.12 183 LEU A N 1
ATOM 1365 C CA . LEU A 1 183 ? 8.189 -4.943 -12.144 1.00 89.12 183 LEU A CA 1
ATOM 1366 C C . LEU A 1 183 ? 9.388 -4.721 -13.046 1.00 89.12 183 LEU A C 1
ATOM 1368 O O . LEU A 1 183 ? 9.254 -4.294 -14.194 1.00 89.12 183 LEU A O 1
ATOM 1372 N N . CYS A 1 184 ? 10.548 -5.064 -12.504 1.00 77.50 184 CYS A N 1
ATOM 1373 C CA . CYS A 1 184 ? 11.773 -5.218 -13.259 1.00 77.50 184 CYS A CA 1
ATOM 1374 C C . CYS A 1 184 ? 11.936 -6.701 -13.555 1.00 77.50 184 CYS A C 1
ATOM 1376 O O . CYS A 1 184 ? 12.248 -7.471 -12.647 1.00 77.50 184 CYS A O 1
ATOM 1378 N N . ASP A 1 185 ? 11.715 -7.100 -14.802 1.00 71.12 185 ASP A N 1
ATOM 1379 C CA . ASP A 1 185 ? 12.107 -8.435 -15.226 1.00 71.12 185 ASP A CA 1
ATOM 1380 C C . ASP A 1 185 ? 13.646 -8.488 -15.308 1.00 71.12 185 ASP A C 1
ATOM 1382 O O . ASP A 1 185 ? 14.238 -7.726 -16.083 1.00 71.12 185 ASP A O 1
ATOM 1386 N N . PRO A 1 186 ? 14.328 -9.342 -14.520 1.00 65.88 186 PRO A N 1
ATOM 1387 C CA . PRO A 1 186 ? 15.778 -9.483 -14.600 1.00 65.88 186 PRO A CA 1
ATOM 1388 C C . PRO A 1 186 ? 16.254 -9.895 -16.000 1.00 65.88 186 PRO A C 1
ATOM 1390 O O . PRO A 1 186 ? 17.342 -9.480 -16.401 1.00 65.88 186 PRO A O 1
ATOM 1393 N N . ALA A 1 187 ? 15.440 -10.624 -16.775 1.00 65.69 187 ALA A N 1
ATOM 1394 C CA . ALA A 1 187 ? 15.767 -10.976 -18.156 1.00 65.69 187 ALA A CA 1
ATOM 1395 C C . ALA A 1 187 ? 15.877 -9.742 -19.065 1.00 65.69 187 ALA A C 1
ATOM 1397 O O . ALA A 1 187 ? 16.609 -9.763 -20.049 1.00 65.69 187 ALA A O 1
ATOM 1398 N N . THR A 1 188 ? 15.219 -8.634 -18.713 1.00 58.12 188 THR A N 1
ATOM 1399 C CA . THR A 1 188 ? 15.303 -7.400 -19.501 1.00 58.12 188 THR A CA 1
ATOM 1400 C C . THR A 1 188 ? 16.644 -6.678 -19.343 1.00 58.12 188 THR A C 1
ATOM 1402 O O . THR A 1 188 ? 17.103 -6.002 -20.264 1.00 58.12 188 THR A O 1
ATOM 1405 N N . PHE A 1 189 ? 17.300 -6.828 -18.190 1.00 55.72 189 PHE A N 1
ATOM 1406 C CA . PHE A 1 189 ? 18.616 -6.232 -17.936 1.00 55.72 189 PHE A CA 1
ATOM 1407 C C . PHE A 1 189 ? 19.773 -7.165 -18.293 1.00 55.72 189 PHE A C 1
ATOM 1409 O O . PHE A 1 189 ? 20.911 -6.709 -18.384 1.00 55.72 189 PHE A O 1
ATOM 1416 N N . ALA A 1 190 ? 19.490 -8.444 -18.541 1.00 59.22 190 ALA A N 1
ATOM 1417 C CA . ALA A 1 190 ? 20.429 -9.387 -19.127 1.00 59.22 190 ALA A CA 1
ATOM 1418 C C . ALA A 1 190 ? 20.575 -9.114 -20.638 1.00 59.22 190 ALA A C 1
ATOM 1420 O O . ALA A 1 190 ? 20.169 -9.918 -21.472 1.00 59.22 190 ALA A O 1
ATOM 1421 N N . ARG A 1 191 ? 21.105 -7.944 -21.014 1.00 52.28 191 ARG A N 1
ATOM 1422 C CA . ARG A 1 191 ? 21.548 -7.700 -22.392 1.00 52.28 191 ARG A CA 1
ATOM 1423 C C . ARG A 1 191 ? 22.979 -8.202 -22.564 1.00 52.28 191 ARG A C 1
ATOM 1425 O O . ARG A 1 191 ? 23.864 -7.733 -21.863 1.00 52.28 191 ARG A O 1
ATOM 1432 N N . HIS A 1 192 ? 23.098 -9.149 -23.498 1.00 49.12 192 HIS A N 1
ATOM 1433 C CA . HIS A 1 192 ? 24.263 -9.670 -24.220 1.00 49.12 192 HIS A CA 1
ATOM 1434 C C . HIS A 1 192 ? 25.650 -9.207 -23.756 1.00 49.12 192 HIS A C 1
ATOM 1436 O O . HIS A 1 192 ? 26.116 -8.149 -24.164 1.00 49.12 192 HIS A O 1
ATOM 1442 N N . ASP A 1 193 ? 26.335 -10.089 -23.026 1.00 54.22 193 ASP A N 1
ATOM 1443 C CA . ASP A 1 193 ? 27.805 -10.160 -23.000 1.00 54.22 193 ASP A CA 1
ATOM 1444 C C . ASP A 1 193 ? 28.345 -11.082 -24.128 1.00 54.22 193 ASP A C 1
ATOM 1446 O O . ASP A 1 193 ? 29.503 -11.491 -24.091 1.00 54.22 193 ASP A O 1
ATOM 1450 N N . ASP A 1 194 ? 27.514 -11.434 -25.118 1.00 52.75 194 ASP A N 1
ATOM 1451 C CA . ASP A 1 194 ? 27.901 -12.248 -26.277 1.00 52.75 194 ASP A CA 1
ATOM 1452 C C . ASP A 1 194 ? 28.049 -11.345 -27.516 1.00 52.75 194 ASP A C 1
ATOM 1454 O O . ASP A 1 194 ? 27.108 -11.228 -28.298 1.00 52.75 194 ASP A O 1
ATOM 1458 N N . ASP A 1 195 ? 29.191 -10.664 -27.647 1.00 46.38 195 ASP A N 1
ATOM 1459 C CA . ASP A 1 195 ? 29.802 -10.237 -28.925 1.00 46.38 195 ASP A CA 1
ATOM 1460 C C . ASP A 1 195 ? 31.294 -9.896 -28.724 1.00 46.38 195 ASP A C 1
ATOM 1462 O O . ASP A 1 195 ? 31.613 -9.035 -27.868 1.00 46.38 195 ASP A O 1
#